Protein AF-A0A9P6WBU1-F1 (afdb_monomer_lite)

Sequence (297 aa):
MSFGLVSGTETQDVSPEEQVVMDLIKQLSSQYGNDVEISTVKPDELLKLATALYKHGISSNDLLAGGDEDDQEDDDEEEEEEQESEQDETEVNEEDENSKQDLKGFEQFVIGSPFENSLMLLSLIKSLEDDDSLNKLLLSDVYDLAGNNHLELENFEEAIPSYEKALNLLEEHYKDDSTNEDITEGYMKLCEALKWAQDTENYEKYLKKIIRLIELRVDRRKSKDLEKDKARLLELKEDLDDINESQMDIRERHPEFDSVLKRALGQLLSPDEISANSDAVINDLSSIVKKKKPKHK

InterPro domains:
  IPR011990 Tetratricopeptide-like helical domain superfamily [G3DSA:1.25.40.10] (49-249)
  IPR011990 Tetratricopeptide-like helical domain superfamily [SSF48452] (140-213)
  IPR019544 Tetratricopeptide, SHNi-TPR domain [PF10516] (140-175)
  IPR019734 Tetratricopeptide repeat [PS50005] (140-173)
  IPR051730 Nuclear autoantigenic sperm protein-like [PTHR15081] (69-295)

Foldseek 3Di:
DDDDDDPPPPPPPQDPLLVVLVVLLVVVCVVQNQFHQLLVDDLVSLLVNLVSLLVVLVVVVVVVVDPDDDDDDDDDDDDDDDDDPPDPPPPPPPDDPDDPPRDTGDVCCSDDRSLVSSLVSLSSSVVCVVVVRDDLQSPLSSLQSNLSSCVVVLVLVSNLVSLVSSLVSVCVVVVVQCLDPSNLVSLVSNLVSCVSVVVLVVNLVSLVVSLVSLVVCLVVVVDPDNVVSVVVNVVSVVVNVVSVLVPDDVCVVPVCPVVVVCVVVVVVPDPVVVPPDPPDPPPDPPVVPPDDDDDDD

Radius of gyration: 29.57 Å; chains: 1; bounding box: 74×86×94 Å

Structure (mmCIF, N/CA/C/O backbone):
data_AF-A0A9P6WBU1-F1
#
_entry.id   AF-A0A9P6WBU1-F1
#
loop_
_atom_site.group_PDB
_atom_site.id
_atom_site.type_symbol
_atom_site.label_atom_id
_atom_site.label_alt_id
_atom_site.label_comp_id
_atom_site.label_asym_id
_atom_site.label_entity_id
_atom_site.label_seq_id
_atom_site.pdbx_PDB_ins_code
_atom_site.Cartn_x
_atom_site.Cartn_y
_atom_site.Cartn_z
_atom_site.occupancy
_atom_site.B_iso_or_equiv
_atom_site.auth_seq_id
_atom_site.auth_comp_id
_atom_site.auth_asym_id
_atom_site.auth_atom_id
_atom_site.pdbx_PDB_model_num
ATOM 1 N N . MET A 1 1 ? 48.201 -40.762 -12.798 1.00 41.47 1 MET A N 1
ATOM 2 C CA . MET A 1 1 ? 47.642 -39.598 -12.085 1.00 41.47 1 MET A CA 1
ATOM 3 C C . MET A 1 1 ? 47.072 -38.673 -13.139 1.00 41.47 1 MET A C 1
ATOM 5 O O . MET A 1 1 ? 47.835 -38.013 -13.828 1.00 41.47 1 MET A O 1
ATOM 9 N N . SER A 1 2 ? 45.758 -38.716 -13.321 1.00 34.72 2 SER A N 1
ATOM 10 C CA . SER A 1 2 ? 45.027 -37.843 -14.235 1.00 34.72 2 SER A CA 1
ATOM 11 C C . SER A 1 2 ? 43.874 -37.270 -13.427 1.00 34.72 2 SER A C 1
ATOM 13 O O . SER A 1 2 ? 42.878 -37.950 -13.213 1.00 34.72 2 SER A O 1
ATOM 15 N N . PHE A 1 3 ? 44.072 -36.064 -12.901 1.00 42.84 3 PHE A N 1
ATOM 16 C CA . PHE A 1 3 ? 42.996 -35.241 -12.365 1.00 42.84 3 PHE A CA 1
ATOM 17 C C . PHE A 1 3 ? 42.406 -34.473 -13.543 1.00 42.84 3 PHE A C 1
ATOM 19 O O . PHE A 1 3 ? 43.107 -33.696 -14.188 1.00 42.84 3 PHE A O 1
ATOM 26 N N . GLY A 1 4 ? 41.148 -34.757 -13.860 1.00 37.34 4 GLY A N 1
ATOM 27 C CA . GLY A 1 4 ? 40.399 -34.094 -14.916 1.00 37.34 4 GLY A CA 1
ATOM 28 C C . GLY A 1 4 ? 39.102 -33.541 -14.350 1.00 37.34 4 GLY A C 1
ATOM 29 O O . GLY A 1 4 ? 38.134 -34.279 -14.241 1.00 37.34 4 GLY A O 1
ATOM 30 N N . LEU A 1 5 ? 39.163 -32.261 -13.975 1.00 39.00 5 LEU A N 1
ATOM 31 C CA . LEU A 1 5 ? 38.122 -31.232 -14.075 1.00 39.00 5 LEU A CA 1
ATOM 32 C C . LEU A 1 5 ? 36.682 -31.650 -13.734 1.00 39.00 5 LEU A C 1
ATOM 34 O O . LEU A 1 5 ? 35.926 -32.099 -14.591 1.00 39.00 5 LEU A O 1
ATOM 38 N N . VAL A 1 6 ? 36.280 -31.354 -12.498 1.00 41.09 6 VAL A N 1
ATOM 39 C CA . VAL A 1 6 ? 34.883 -31.068 -12.161 1.00 41.09 6 VAL A CA 1
ATOM 40 C C . VAL A 1 6 ? 34.689 -29.565 -12.376 1.00 41.09 6 VAL A C 1
ATOM 42 O O . VAL A 1 6 ? 35.148 -28.769 -11.565 1.00 41.09 6 VAL A O 1
ATOM 45 N N . SER A 1 7 ? 34.073 -29.163 -13.491 1.00 42.22 7 SER A N 1
ATOM 46 C CA . SER A 1 7 ? 33.461 -27.834 -13.607 1.00 42.22 7 SER A CA 1
ATOM 47 C C . SER A 1 7 ? 31.984 -27.977 -13.252 1.00 42.22 7 SER A C 1
ATOM 49 O O . SER A 1 7 ? 31.133 -28.133 -14.127 1.00 42.22 7 SER A O 1
ATOM 51 N N . GLY A 1 8 ? 31.696 -28.011 -11.954 1.00 38.97 8 GLY A N 1
ATOM 52 C CA . GLY A 1 8 ? 30.356 -27.729 -11.466 1.00 38.97 8 GLY A CA 1
ATOM 53 C C . GLY A 1 8 ? 30.187 -26.219 -11.501 1.00 38.97 8 GLY A C 1
ATOM 54 O O . GLY A 1 8 ? 30.733 -25.526 -10.653 1.00 38.97 8 GLY A O 1
ATOM 55 N N . THR A 1 9 ? 29.512 -25.695 -12.518 1.00 43.19 9 THR A N 1
ATOM 56 C CA . THR A 1 9 ? 28.840 -24.409 -12.359 1.00 43.19 9 THR A CA 1
ATOM 57 C C . THR A 1 9 ? 27.648 -24.700 -11.464 1.00 43.19 9 THR A C 1
ATOM 59 O O . THR A 1 9 ? 26.657 -25.255 -11.938 1.00 43.19 9 THR A O 1
ATOM 62 N N . GLU A 1 10 ? 27.795 -24.434 -10.169 1.00 43.72 10 GLU A N 1
ATOM 63 C CA . GLU A 1 10 ? 26.654 -24.290 -9.272 1.00 43.72 10 GLU A CA 1
ATOM 64 C C . GLU A 1 10 ? 25.753 -23.227 -9.896 1.00 43.72 10 GLU A C 1
ATOM 66 O O . GLU A 1 10 ? 26.100 -22.050 -9.970 1.00 43.72 10 GLU A O 1
ATOM 71 N N . THR A 1 11 ? 24.636 -23.666 -10.467 1.00 51.50 11 THR A N 1
ATOM 72 C CA . THR A 1 11 ? 23.515 -22.779 -10.728 1.00 51.50 11 THR A CA 1
ATOM 73 C C . THR A 1 11 ? 23.044 -22.353 -9.349 1.00 51.50 11 THR A C 1
ATOM 75 O O . THR A 1 11 ? 22.460 -23.169 -8.641 1.00 51.50 11 THR A O 1
ATOM 78 N N . GLN A 1 12 ? 23.386 -21.134 -8.926 1.00 58.28 12 GLN A N 1
ATOM 79 C CA . GLN A 1 12 ? 22.673 -20.510 -7.817 1.00 58.28 12 GLN A CA 1
ATOM 80 C C . GLN A 1 12 ? 21.190 -20.590 -8.176 1.00 58.28 12 GLN A C 1
ATOM 82 O O . GLN A 1 12 ? 20.806 -20.176 -9.274 1.00 58.28 12 GLN A O 1
ATOM 87 N N . ASP A 1 13 ? 20.401 -21.229 -7.316 1.00 75.25 13 ASP A N 1
ATOM 88 C CA . ASP A 1 13 ? 18.956 -21.292 -7.482 1.00 75.25 13 ASP A CA 1
ATOM 89 C C . ASP A 1 13 ? 18.424 -19.867 -7.314 1.00 75.25 13 ASP A C 1
ATOM 91 O O . ASP A 1 13 ? 18.307 -19.347 -6.208 1.00 75.25 13 ASP A O 1
ATOM 95 N N . VAL A 1 14 ? 18.195 -19.210 -8.449 1.00 79.50 14 VAL A N 1
ATOM 96 C CA . VAL A 1 14 ? 17.565 -17.893 -8.550 1.00 79.50 14 VAL A CA 1
ATOM 97 C C . VAL A 1 14 ? 16.114 -18.041 -8.099 1.00 79.50 14 VAL A C 1
ATOM 99 O O . VAL A 1 14 ? 15.431 -18.977 -8.534 1.00 79.50 14 VAL A O 1
ATOM 102 N N . SER A 1 15 ? 15.627 -17.141 -7.240 1.00 87.88 15 SER A N 1
ATOM 103 C CA . SER A 1 15 ? 14.237 -17.220 -6.780 1.00 87.88 15 SER A CA 1
ATOM 104 C C . SER A 1 15 ? 13.258 -17.024 -7.951 1.00 87.88 15 SER A C 1
ATOM 106 O O . SER A 1 15 ? 13.592 -16.356 -8.939 1.00 87.88 15 SER A O 1
ATOM 108 N N . PRO A 1 16 ? 12.038 -17.591 -7.893 1.00 91.69 16 PRO A N 1
ATOM 109 C CA . PRO A 1 16 ? 11.036 -17.387 -8.939 1.00 91.69 16 PRO A CA 1
ATOM 110 C C . PRO A 1 16 ? 10.777 -15.903 -9.236 1.00 91.69 16 PRO A C 1
ATOM 112 O O . PRO A 1 16 ? 10.622 -15.521 -10.396 1.00 91.69 16 PRO A O 1
ATOM 115 N N . GLU A 1 17 ? 10.765 -15.061 -8.206 1.00 92.88 17 GLU A N 1
ATOM 116 C CA . GLU A 1 17 ? 10.546 -13.621 -8.300 1.00 92.88 17 GLU A CA 1
ATOM 117 C C . GLU A 1 17 ? 11.731 -12.900 -8.952 1.00 92.88 17 GLU A C 1
ATOM 119 O O . GLU A 1 17 ? 11.523 -12.045 -9.817 1.00 92.88 17 GLU A O 1
ATOM 124 N N . GLU A 1 18 ? 12.967 -13.277 -8.613 1.00 92.88 18 GLU A N 1
ATOM 125 C CA . GLU A 1 18 ? 14.169 -12.746 -9.266 1.00 92.88 18 GLU A CA 1
ATOM 126 C C . GLU A 1 18 ? 14.190 -13.124 -10.756 1.00 92.88 18 GLU A C 1
ATOM 128 O O . GLU A 1 18 ? 14.450 -12.283 -11.621 1.00 92.88 18 GLU A O 1
ATOM 133 N N . GLN A 1 19 ? 13.806 -14.360 -11.094 1.00 94.19 19 GLN A N 1
ATOM 134 C CA . GLN A 1 19 ? 13.698 -14.796 -12.487 1.00 94.19 19 GLN A CA 1
ATOM 135 C C . GLN A 1 19 ? 12.660 -13.972 -13.268 1.00 94.19 19 GLN A C 1
ATOM 137 O O . GLN A 1 19 ? 12.898 -13.634 -14.430 1.00 94.19 19 GLN A O 1
ATOM 142 N N . VAL A 1 20 ? 11.537 -13.599 -12.642 1.00 96.12 20 VAL A N 1
ATOM 143 C CA . VAL A 1 20 ? 10.524 -12.722 -13.258 1.00 96.12 20 VAL A CA 1
ATOM 144 C C . VAL A 1 20 ? 11.093 -11.334 -13.555 1.00 96.12 20 VAL A C 1
ATOM 146 O O . VAL A 1 20 ? 10.849 -10.803 -14.642 1.00 96.12 20 VAL A O 1
ATOM 149 N N . VAL A 1 21 ? 11.868 -10.751 -12.633 1.00 96.31 21 VAL A N 1
ATOM 150 C CA . VAL A 1 21 ? 12.551 -9.465 -12.859 1.00 96.31 21 VAL A CA 1
ATOM 151 C C . VAL A 1 21 ? 13.515 -9.582 -14.042 1.00 96.31 21 VAL A C 1
ATOM 153 O O . VAL A 1 21 ? 13.453 -8.772 -14.970 1.00 96.31 21 VAL A O 1
ATOM 156 N N . MET A 1 22 ? 14.347 -10.624 -14.064 1.00 95.44 22 MET A N 1
ATOM 157 C CA . MET A 1 22 ? 15.335 -10.851 -15.123 1.00 95.44 22 MET A CA 1
ATOM 158 C C . MET A 1 22 ? 14.692 -11.067 -16.498 1.00 95.44 22 MET A C 1
ATOM 160 O O . MET A 1 22 ? 15.155 -10.515 -17.503 1.00 95.44 22 MET A O 1
ATOM 164 N N . ASP A 1 23 ? 13.598 -11.825 -16.560 1.00 96.62 23 ASP A N 1
ATOM 165 C CA . ASP A 1 23 ? 12.845 -12.049 -17.795 1.00 96.62 23 ASP A CA 1
ATOM 166 C C . ASP A 1 23 ? 12.206 -10.755 -18.309 1.00 96.62 23 ASP A C 1
ATOM 168 O O . ASP A 1 23 ? 12.254 -10.476 -19.514 1.00 96.62 23 ASP A O 1
ATOM 172 N N . LEU A 1 24 ? 11.654 -9.935 -17.410 1.00 96.62 24 LEU A N 1
ATOM 173 C CA . LEU A 1 24 ? 11.052 -8.657 -17.770 1.00 96.62 24 LEU A CA 1
ATOM 174 C C . LEU A 1 24 ? 12.103 -7.656 -18.261 1.00 96.62 24 LEU A C 1
ATOM 176 O O . LEU A 1 24 ? 11.899 -7.026 -19.298 1.00 96.62 24 LEU A O 1
ATOM 180 N N . ILE A 1 25 ? 13.251 -7.565 -17.588 1.00 96.06 25 ILE A N 1
ATOM 181 C CA . ILE A 1 25 ? 14.397 -6.756 -18.027 1.00 96.06 25 ILE A CA 1
ATOM 182 C C . ILE A 1 25 ? 14.841 -7.186 -19.422 1.00 96.06 25 ILE A C 1
ATOM 184 O O . ILE A 1 25 ? 14.934 -6.362 -20.328 1.00 96.06 25 ILE A O 1
ATOM 188 N N . LYS A 1 26 ? 15.018 -8.490 -19.653 1.00 96.12 26 LYS A N 1
ATOM 189 C CA . LYS A 1 26 ? 15.400 -9.020 -20.967 1.00 96.12 26 LYS A CA 1
ATOM 190 C C . LYS A 1 26 ? 14.369 -8.700 -22.050 1.00 96.12 26 LYS A C 1
ATOM 192 O O . LYS A 1 26 ? 14.746 -8.394 -23.188 1.00 96.12 26 LYS A O 1
ATOM 197 N N . GLN A 1 27 ? 13.079 -8.778 -21.725 1.00 96.81 27 GLN A N 1
ATOM 198 C CA . GLN A 1 27 ? 12.001 -8.405 -22.637 1.00 96.81 27 GLN A CA 1
ATOM 199 C C . GLN A 1 27 ? 12.069 -6.913 -22.986 1.00 96.81 27 GLN A C 1
ATOM 201 O O . GLN A 1 27 ? 12.021 -6.566 -24.168 1.00 96.81 27 GLN A O 1
ATOM 206 N N . LEU A 1 28 ? 12.214 -6.043 -21.985 1.00 96.12 28 LEU A N 1
ATOM 207 C CA . LEU A 1 28 ? 12.273 -4.595 -22.171 1.00 96.12 28 LEU A CA 1
ATOM 208 C C . LEU A 1 28 ? 13.537 -4.172 -22.935 1.00 96.12 28 LEU A C 1
ATOM 210 O O . LEU A 1 28 ? 13.420 -3.441 -23.920 1.00 96.12 28 LEU A O 1
ATOM 214 N N . SER A 1 29 ? 14.710 -4.716 -22.597 1.00 94.81 29 SER A N 1
ATOM 215 C CA . SER A 1 29 ? 15.957 -4.500 -23.346 1.00 94.81 29 SER A CA 1
ATOM 216 C C . SER A 1 29 ? 15.837 -4.971 -24.803 1.00 94.81 29 SER A C 1
ATOM 218 O O . SER A 1 29 ? 16.331 -4.311 -25.714 1.00 94.81 29 SER A O 1
ATOM 220 N N . SER A 1 30 ? 15.111 -6.065 -25.073 1.00 95.88 30 SER A N 1
ATOM 221 C CA . SER A 1 30 ? 14.857 -6.527 -26.451 1.00 95.88 30 SER A CA 1
ATOM 222 C C . SER A 1 30 ? 13.905 -5.610 -27.228 1.00 95.88 30 SER A C 1
ATOM 224 O O . SER A 1 30 ? 14.040 -5.470 -28.444 1.00 95.88 30 SER A O 1
ATOM 226 N N . GLN A 1 31 ? 12.925 -5.014 -26.547 1.00 96.38 31 GLN A N 1
ATOM 227 C CA . GLN A 1 31 ? 11.910 -4.151 -27.153 1.00 96.38 31 GLN A CA 1
ATOM 228 C C . GLN A 1 31 ? 12.434 -2.736 -27.429 1.00 96.38 31 GLN A C 1
ATOM 230 O O . GLN A 1 31 ? 12.125 -2.169 -28.477 1.00 96.38 31 GLN A O 1
ATOM 235 N N . TYR A 1 32 ? 13.220 -2.180 -26.508 1.00 94.94 32 TYR A N 1
ATOM 236 C CA . TYR A 1 32 ? 13.666 -0.785 -26.538 1.00 94.94 32 TYR A CA 1
ATOM 237 C C . TYR A 1 32 ? 15.155 -0.602 -26.863 1.00 94.94 32 TYR A C 1
ATOM 239 O O . TYR A 1 32 ? 15.561 0.480 -27.284 1.00 94.94 32 TYR A O 1
ATOM 247 N N . GLY A 1 33 ? 15.954 -1.662 -26.736 1.00 94.25 33 GLY A N 1
ATOM 248 C CA . GLY A 1 33 ? 17.411 -1.634 -26.850 1.00 94.25 33 GLY A CA 1
ATOM 249 C C . GLY A 1 33 ? 18.097 -1.531 -25.485 1.00 94.25 33 GLY A C 1
ATOM 250 O O . GLY A 1 33 ? 17.559 -0.947 -24.550 1.00 94.25 33 GLY A O 1
ATOM 251 N N . ASN A 1 34 ? 19.309 -2.084 -25.384 1.00 90.44 34 ASN A N 1
ATOM 252 C CA . ASN A 1 34 ? 20.063 -2.148 -24.123 1.00 90.44 34 ASN A CA 1
ATOM 253 C C . ASN A 1 34 ? 20.493 -0.766 -23.597 1.00 90.44 34 ASN A C 1
ATOM 255 O O . ASN A 1 34 ? 20.636 -0.589 -22.399 1.00 90.44 34 ASN A O 1
ATOM 259 N N . ASP A 1 35 ? 20.677 0.216 -24.483 1.00 91.25 35 ASP A N 1
ATOM 260 C CA . ASP A 1 35 ? 21.109 1.574 -24.121 1.00 91.25 35 ASP A CA 1
ATOM 261 C C . ASP A 1 35 ? 19.942 2.579 -24.137 1.00 91.25 35 ASP A C 1
ATOM 263 O O . ASP A 1 35 ? 20.158 3.780 -24.325 1.00 91.25 35 ASP A O 1
ATOM 267 N N . VAL A 1 36 ? 18.694 2.102 -24.016 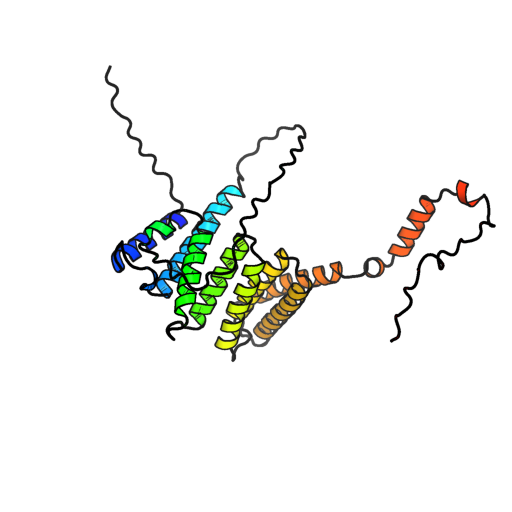1.00 93.50 36 VAL A N 1
ATOM 268 C CA . VAL A 1 36 ? 17.519 2.982 -24.019 1.00 93.50 36 VAL A CA 1
ATOM 269 C C . VAL A 1 36 ? 17.558 3.937 -22.827 1.00 93.50 36 VAL A C 1
ATOM 271 O O . VAL A 1 36 ? 17.867 3.542 -21.703 1.00 93.50 36 VAL A O 1
ATOM 274 N N . GLU A 1 37 ? 17.208 5.196 -23.075 1.00 92.88 37 GLU A N 1
ATOM 275 C CA . GLU A 1 37 ? 16.885 6.160 -22.025 1.00 92.88 37 GLU A CA 1
ATOM 276 C C . GLU A 1 37 ? 15.546 5.767 -21.390 1.00 92.88 37 GLU A C 1
ATOM 278 O O . GLU A 1 37 ? 14.503 5.802 -22.049 1.00 92.88 37 GLU A O 1
ATOM 283 N N . ILE A 1 38 ? 15.565 5.377 -20.114 1.00 91.62 38 ILE A N 1
ATOM 284 C CA . ILE A 1 38 ? 14.407 4.766 -19.438 1.00 91.62 38 ILE A CA 1
ATOM 285 C C . ILE A 1 38 ? 13.197 5.714 -19.406 1.00 91.62 38 ILE A C 1
ATOM 287 O O . ILE A 1 38 ? 12.058 5.264 -19.486 1.00 91.62 38 ILE A O 1
ATOM 291 N N . SER A 1 39 ? 13.428 7.029 -19.416 1.00 89.56 39 SER A N 1
ATOM 292 C CA . SER A 1 39 ? 12.386 8.064 -19.514 1.00 89.56 39 SER A CA 1
ATOM 293 C C . SER A 1 39 ? 11.549 8.009 -20.801 1.00 89.56 39 SER A C 1
ATOM 295 O O . SER A 1 39 ? 10.472 8.594 -20.856 1.00 89.56 39 SER A O 1
ATOM 297 N N . THR A 1 40 ? 12.018 7.311 -21.841 1.00 90.56 40 THR A N 1
ATOM 298 C CA . THR A 1 40 ? 11.303 7.151 -23.121 1.00 90.56 40 THR A CA 1
ATOM 299 C C . THR A 1 40 ? 10.398 5.915 -23.166 1.00 90.56 40 THR A C 1
ATOM 301 O O . THR A 1 40 ? 9.646 5.722 -24.126 1.00 90.56 40 THR A O 1
ATOM 304 N N . VAL A 1 41 ? 10.472 5.064 -22.142 1.00 92.19 41 VAL A N 1
ATOM 305 C CA . VAL A 1 41 ? 9.707 3.820 -22.027 1.00 92.19 41 VAL A CA 1
ATOM 306 C C . VAL A 1 41 ? 8.291 4.134 -21.546 1.00 92.19 41 VAL A C 1
ATOM 308 O O . VAL A 1 41 ? 8.054 5.094 -20.817 1.00 92.19 41 VAL A O 1
ATOM 311 N N . LYS A 1 42 ? 7.316 3.317 -21.956 1.00 92.75 42 LYS A N 1
ATOM 312 C CA . LYS A 1 42 ? 5.920 3.522 -21.558 1.00 92.75 42 LYS A CA 1
ATOM 313 C C . LYS A 1 42 ? 5.751 3.384 -20.036 1.00 92.75 42 LYS A C 1
ATOM 315 O O . LYS A 1 42 ? 6.179 2.362 -19.493 1.00 92.75 42 LYS A O 1
ATOM 320 N N . PRO A 1 43 ? 5.026 4.306 -19.372 1.00 93.69 43 PRO A N 1
ATOM 321 C CA . PRO A 1 43 ? 4.763 4.242 -17.932 1.00 93.69 43 PRO A CA 1
ATOM 322 C C . PRO A 1 43 ? 4.216 2.892 -17.440 1.00 93.69 43 PRO A C 1
ATOM 324 O O . PRO A 1 43 ? 4.695 2.368 -16.440 1.00 93.69 43 PRO A O 1
ATOM 327 N N . ASP A 1 44 ? 3.287 2.274 -18.180 1.00 94.06 44 ASP A N 1
ATOM 328 C CA . ASP A 1 44 ? 2.711 0.963 -17.830 1.00 94.06 44 ASP A CA 1
ATOM 329 C C . ASP A 1 44 ? 3.757 -0.162 -17.746 1.00 94.06 44 ASP A C 1
ATOM 331 O O . ASP A 1 44 ? 3.601 -1.124 -16.996 1.00 94.06 44 ASP A O 1
ATOM 335 N N . GLU A 1 45 ? 4.799 -0.099 -18.573 1.00 95.50 45 GLU A N 1
ATOM 336 C CA . GLU A 1 45 ? 5.861 -1.107 -18.598 1.00 95.50 45 GLU A CA 1
ATOM 337 C C . GLU A 1 45 ? 6.873 -0.872 -17.478 1.00 95.50 45 GLU A C 1
ATOM 339 O O . GLU A 1 45 ? 7.320 -1.835 -16.856 1.00 95.50 45 GLU A O 1
ATOM 344 N N . LEU A 1 46 ? 7.157 0.395 -17.163 1.00 95.81 46 LEU A N 1
ATOM 345 C CA . LEU A 1 46 ? 7.962 0.762 -16.000 1.00 95.81 46 LEU A CA 1
ATOM 346 C C . LEU A 1 46 ? 7.267 0.361 -14.695 1.00 95.81 46 LEU A C 1
ATOM 348 O O . LEU A 1 46 ? 7.911 -0.215 -13.822 1.00 95.81 46 LEU A O 1
ATOM 352 N N . LEU A 1 47 ? 5.950 0.568 -14.584 1.00 96.69 47 LEU A N 1
ATOM 353 C CA . LEU A 1 47 ? 5.187 0.165 -13.400 1.00 96.69 47 LEU A CA 1
ATOM 354 C C . LEU A 1 47 ? 5.212 -1.356 -13.206 1.00 96.69 47 LEU A C 1
ATOM 356 O O . LEU A 1 47 ? 5.334 -1.836 -12.080 1.00 96.69 47 LEU A O 1
ATOM 360 N N . LYS A 1 48 ? 5.142 -2.135 -14.293 1.00 97.56 48 LYS A N 1
ATOM 361 C CA . LYS A 1 48 ? 5.287 -3.599 -14.220 1.00 97.56 48 LYS A CA 1
ATOM 362 C C . LYS A 1 48 ? 6.654 -4.005 -13.685 1.00 97.56 48 LYS A C 1
ATOM 364 O O . LYS A 1 48 ? 6.719 -4.926 -12.875 1.00 97.56 48 LYS A O 1
ATOM 369 N N . LEU A 1 49 ? 7.717 -3.328 -14.121 1.00 97.69 49 LEU A N 1
ATOM 370 C CA . LEU A 1 49 ? 9.066 -3.592 -13.629 1.00 97.69 49 LEU A CA 1
ATOM 371 C C . LEU A 1 49 ? 9.209 -3.216 -12.153 1.00 97.69 49 LEU A C 1
ATOM 373 O O . LEU A 1 49 ? 9.664 -4.049 -11.377 1.00 97.69 49 LEU A O 1
ATOM 377 N N . ALA A 1 50 ? 8.727 -2.040 -11.746 1.00 98.06 50 ALA A N 1
ATOM 378 C CA . ALA A 1 50 ? 8.688 -1.634 -10.341 1.00 98.06 50 ALA A CA 1
ATOM 379 C C . ALA A 1 50 ? 7.912 -2.645 -9.477 1.00 98.06 50 ALA A C 1
ATOM 381 O O . ALA A 1 50 ? 8.374 -3.064 -8.422 1.00 98.06 50 ALA A O 1
ATOM 382 N N . THR A 1 51 ? 6.768 -3.130 -9.969 1.00 98.25 51 THR A N 1
ATOM 383 C CA . THR A 1 51 ? 5.964 -4.147 -9.273 1.00 98.25 51 THR A CA 1
ATOM 384 C C . THR A 1 51 ? 6.719 -5.468 -9.120 1.00 98.25 51 THR A C 1
ATOM 386 O O . THR A 1 51 ? 6.623 -6.114 -8.078 1.00 98.25 51 THR A O 1
ATOM 389 N N . ALA A 1 52 ? 7.447 -5.900 -10.153 1.00 97.88 52 ALA A N 1
ATOM 390 C CA . ALA A 1 52 ? 8.255 -7.115 -10.094 1.00 97.88 52 ALA A CA 1
ATOM 391 C C . ALA A 1 52 ? 9.415 -6.970 -9.098 1.00 97.88 52 ALA A C 1
ATOM 393 O O . ALA A 1 52 ? 9.651 -7.883 -8.313 1.00 97.88 52 ALA A O 1
ATOM 394 N N . LEU A 1 53 ? 10.075 -5.808 -9.083 1.00 97.75 53 LEU A N 1
ATOM 395 C CA . LEU A 1 53 ? 11.139 -5.482 -8.133 1.00 97.75 53 LEU A CA 1
ATOM 396 C C . LEU A 1 53 ? 10.631 -5.459 -6.690 1.00 97.75 53 LEU A C 1
ATOM 398 O O . LEU A 1 53 ? 11.239 -6.094 -5.838 1.00 97.75 53 LEU A O 1
ATOM 402 N N . TYR A 1 54 ? 9.486 -4.824 -6.424 1.00 97.44 54 TYR A N 1
ATOM 403 C CA . TYR A 1 54 ? 8.851 -4.852 -5.102 1.00 97.44 54 TYR A CA 1
ATOM 404 C C . TYR A 1 54 ? 8.596 -6.291 -4.632 1.00 97.44 54 TYR A C 1
ATOM 406 O O . TYR A 1 54 ? 9.013 -6.669 -3.543 1.00 97.44 54 TYR A O 1
ATOM 414 N N . LYS A 1 55 ? 7.983 -7.133 -5.477 1.00 96.31 55 LYS A N 1
ATOM 415 C CA . LYS A 1 55 ? 7.717 -8.544 -5.141 1.00 96.31 55 LYS A CA 1
ATOM 416 C C . LYS A 1 55 ? 8.991 -9.346 -4.895 1.00 96.31 55 LYS A C 1
ATOM 418 O O . LYS A 1 55 ? 9.022 -10.168 -3.985 1.00 96.31 55 LYS A O 1
ATOM 423 N N . HIS A 1 56 ? 10.030 -9.099 -5.689 1.00 95.06 56 HIS A N 1
ATOM 424 C CA . HIS A 1 56 ? 11.343 -9.683 -5.457 1.00 95.06 56 HIS A CA 1
ATOM 425 C C . HIS A 1 56 ? 11.919 -9.235 -4.105 1.00 95.06 56 HIS A C 1
ATOM 427 O O . HIS A 1 56 ? 12.391 -10.083 -3.350 1.00 95.06 56 HIS A O 1
ATOM 433 N N . GLY A 1 57 ? 11.792 -7.952 -3.756 1.00 94.56 57 GLY A N 1
ATOM 434 C CA . GLY A 1 57 ? 12.147 -7.415 -2.441 1.00 94.56 57 GLY A CA 1
ATOM 435 C C . GLY A 1 57 ? 11.464 -8.170 -1.303 1.00 94.56 57 GLY A C 1
ATOM 436 O O . GLY A 1 57 ? 12.158 -8.691 -0.436 1.00 94.56 57 GLY A O 1
ATOM 437 N N . ILE A 1 58 ? 10.137 -8.339 -1.370 1.00 94.00 58 ILE A N 1
ATOM 438 C CA . ILE A 1 58 ? 9.369 -9.124 -0.385 1.00 94.00 58 ILE A CA 1
ATOM 439 C C . ILE A 1 58 ? 9.928 -10.544 -0.255 1.00 94.00 58 ILE A C 1
ATOM 441 O O . ILE A 1 58 ? 10.298 -10.960 0.836 1.00 94.00 58 ILE A O 1
ATOM 445 N N . SER A 1 59 ? 10.059 -11.270 -1.373 1.00 91.75 59 SER A N 1
ATOM 446 C CA . SER A 1 59 ? 10.541 -12.661 -1.357 1.00 91.75 59 SER A CA 1
ATOM 447 C C . SER A 1 59 ? 11.962 -12.809 -0.804 1.00 91.75 59 SER A C 1
ATOM 449 O O . SER A 1 59 ? 12.296 -13.839 -0.228 1.00 91.75 59 SER A O 1
ATOM 451 N N . SER A 1 60 ? 12.800 -11.785 -0.983 1.00 88.56 60 SER A N 1
ATOM 452 C CA . SER A 1 60 ? 14.202 -11.803 -0.556 1.00 88.56 60 SER A CA 1
ATOM 453 C C . SER A 1 60 ? 14.354 -11.420 0.914 1.00 88.56 60 SER A C 1
ATOM 455 O O . SER A 1 60 ? 15.269 -11.905 1.572 1.00 88.56 60 SER A O 1
ATOM 457 N N . ASN A 1 61 ? 13.467 -10.561 1.424 1.00 82.12 61 ASN A N 1
ATOM 458 C CA . ASN A 1 61 ? 13.463 -10.137 2.821 1.00 82.12 61 ASN A CA 1
ATOM 459 C C . ASN A 1 61 ? 12.877 -11.227 3.738 1.00 82.12 61 ASN A C 1
ATOM 461 O O . ASN A 1 61 ? 13.401 -11.482 4.818 1.00 82.12 61 ASN A O 1
ATOM 465 N N . ASP A 1 62 ? 11.853 -11.946 3.265 1.00 62.75 62 ASP A N 1
ATOM 466 C CA . ASP A 1 62 ? 11.209 -13.046 4.002 1.00 62.75 62 ASP A CA 1
ATOM 467 C C . ASP A 1 62 ? 12.172 -14.233 4.248 1.00 62.75 62 ASP A C 1
ATOM 469 O O . ASP A 1 62 ? 12.112 -14.921 5.266 1.00 62.75 62 ASP A O 1
ATOM 473 N N . LEU A 1 63 ? 13.165 -14.408 3.365 1.00 53.72 63 LEU A N 1
ATOM 474 C CA . LEU A 1 63 ? 14.241 -15.403 3.489 1.00 53.72 63 LEU A CA 1
ATOM 475 C C . LEU A 1 63 ? 15.182 -15.173 4.689 1.00 53.72 63 LEU A C 1
ATOM 477 O O . LEU A 1 63 ? 15.938 -16.079 5.039 1.00 53.72 63 LEU A O 1
ATOM 481 N N . LEU A 1 64 ? 15.144 -13.998 5.327 1.00 47.53 64 LEU A N 1
ATOM 482 C CA . LEU A 1 64 ? 15.923 -13.693 6.533 1.00 47.53 64 LEU A CA 1
ATOM 483 C C . LEU A 1 64 ? 15.082 -13.703 7.822 1.00 47.53 64 LEU A C 1
ATOM 485 O O . LEU A 1 64 ? 15.662 -13.712 8.906 1.00 47.53 64 LEU A O 1
ATOM 489 N N . ALA A 1 65 ? 13.747 -13.741 7.728 1.00 45.66 65 ALA A N 1
ATOM 490 C CA . ALA A 1 65 ? 12.841 -13.616 8.875 1.00 45.66 65 ALA A CA 1
ATOM 491 C C . ALA A 1 65 ? 12.243 -14.947 9.379 1.00 45.66 65 ALA A C 1
ATOM 493 O O . ALA A 1 65 ? 11.580 -14.959 10.415 1.00 45.66 65 ALA A O 1
ATOM 494 N N . GLY A 1 66 ? 12.480 -16.073 8.698 1.00 39.56 66 GLY A N 1
ATOM 495 C CA . GLY A 1 66 ? 11.793 -17.333 9.007 1.00 39.56 66 GLY A CA 1
ATOM 496 C C . GLY A 1 66 ? 12.614 -18.582 8.717 1.00 39.56 66 GLY A C 1
ATOM 497 O O . GLY A 1 66 ? 12.260 -19.371 7.846 1.00 39.56 66 GLY A O 1
ATOM 498 N N . GLY A 1 67 ? 13.698 -18.784 9.465 1.00 34.59 67 GLY A N 1
ATOM 499 C CA . GLY A 1 67 ? 14.347 -20.090 9.582 1.00 34.59 67 GLY A CA 1
ATOM 500 C C . GLY A 1 67 ? 13.559 -21.021 10.505 1.00 34.59 67 GLY A C 1
ATOM 501 O O . GLY A 1 67 ? 14.042 -21.349 11.582 1.00 34.59 67 GLY A O 1
ATOM 502 N N . ASP A 1 68 ? 12.359 -21.425 10.092 1.00 43.88 68 ASP A N 1
ATOM 503 C CA . ASP A 1 68 ? 11.687 -22.612 10.625 1.00 43.88 68 ASP A CA 1
ATOM 504 C C . ASP A 1 68 ? 12.176 -23.818 9.812 1.00 43.88 68 ASP A C 1
ATOM 506 O O . ASP A 1 68 ? 11.696 -24.054 8.707 1.00 43.88 68 ASP A O 1
ATOM 510 N N . GLU A 1 69 ? 13.152 -24.560 10.342 1.00 44.38 69 GLU A N 1
ATOM 511 C CA . GLU A 1 69 ? 13.186 -26.027 10.262 1.00 44.38 69 GLU A CA 1
ATOM 512 C C . GLU A 1 69 ? 14.241 -26.601 11.236 1.00 44.38 69 GLU A C 1
ATOM 514 O O . GLU A 1 69 ? 15.440 -26.348 11.126 1.00 44.38 69 GLU A O 1
ATOM 519 N N . ASP A 1 70 ? 13.719 -27.426 12.149 1.00 39.22 70 ASP A N 1
ATOM 520 C CA . ASP A 1 70 ? 14.350 -28.464 12.973 1.00 39.22 70 ASP A CA 1
ATOM 521 C C . ASP A 1 70 ? 14.922 -28.126 14.367 1.00 39.22 70 ASP A C 1
ATOM 523 O O . ASP A 1 70 ? 16.088 -27.782 14.559 1.00 39.22 70 ASP A O 1
ATOM 527 N N . ASP A 1 71 ? 14.058 -28.405 15.357 1.00 45.81 71 ASP A N 1
ATOM 528 C CA . ASP A 1 71 ? 14.329 -28.995 16.675 1.00 45.81 71 ASP A CA 1
ATOM 529 C C . ASP A 1 71 ? 15.788 -29.429 16.920 1.00 45.81 71 ASP A C 1
ATOM 531 O O . ASP A 1 71 ? 16.236 -30.498 16.488 1.00 45.81 71 ASP A O 1
ATOM 535 N N . GLN A 1 72 ? 16.469 -28.688 17.790 1.00 35.78 72 GLN A N 1
ATOM 536 C CA . GLN A 1 72 ? 17.319 -29.295 18.807 1.00 35.78 72 GLN A CA 1
ATOM 537 C C . GLN A 1 72 ? 17.203 -28.485 20.098 1.00 35.78 72 GLN A C 1
ATOM 539 O O . GLN A 1 72 ? 17.699 -27.367 20.204 1.00 35.78 72 GLN A O 1
ATOM 544 N N . GLU A 1 73 ? 16.492 -29.080 21.060 1.00 42.31 73 GLU A N 1
ATOM 545 C CA . GLU A 1 73 ? 16.624 -28.783 22.482 1.00 42.31 73 GLU A CA 1
ATOM 546 C C . GLU A 1 73 ? 18.114 -28.809 22.847 1.00 42.31 73 GLU A C 1
ATOM 548 O O . GLU A 1 73 ? 18.746 -29.852 22.700 1.00 42.31 73 GLU A O 1
ATOM 553 N N . ASP A 1 74 ? 18.652 -27.693 23.328 1.00 34.69 74 ASP A N 1
ATOM 554 C CA . ASP A 1 74 ? 19.603 -27.696 24.438 1.00 34.69 74 ASP A CA 1
ATOM 555 C C . ASP A 1 74 ? 19.645 -26.302 25.091 1.00 34.69 74 ASP A C 1
ATOM 557 O O . ASP A 1 74 ? 19.842 -25.275 24.439 1.00 34.69 74 ASP A O 1
ATOM 561 N N . ASP A 1 75 ? 19.390 -26.325 26.402 1.00 40.19 75 ASP A N 1
ATOM 562 C CA . ASP A 1 75 ? 19.706 -25.312 27.412 1.00 40.19 75 ASP A CA 1
ATOM 563 C C . ASP A 1 75 ? 21.119 -24.739 27.195 1.00 40.19 75 ASP A C 1
ATOM 565 O O . ASP A 1 75 ? 22.078 -25.502 27.079 1.00 40.19 75 ASP A O 1
ATOM 569 N N . ASP A 1 76 ? 21.267 -23.414 27.199 1.00 34.78 76 ASP A N 1
ATOM 570 C CA . ASP A 1 76 ? 21.962 -22.698 28.281 1.00 34.78 76 ASP A CA 1
ATOM 571 C C . ASP A 1 76 ? 22.312 -21.247 27.892 1.00 34.78 76 ASP A C 1
ATOM 573 O O . ASP A 1 76 ? 22.873 -20.962 26.838 1.00 34.78 76 ASP A O 1
ATOM 577 N N . GLU A 1 77 ? 22.017 -20.380 28.861 1.00 33.09 77 GLU A N 1
ATOM 578 C CA . GLU A 1 77 ? 22.765 -19.190 29.287 1.00 33.09 77 GLU A CA 1
ATOM 579 C C . GLU A 1 77 ? 22.826 -17.923 28.400 1.00 33.09 77 GLU A C 1
ATOM 581 O O . GLU A 1 77 ? 23.399 -17.857 27.319 1.00 33.09 77 GLU A O 1
ATOM 586 N N . GLU A 1 78 ? 22.231 -16.884 29.000 1.00 38.84 78 GLU A N 1
ATOM 587 C CA . GLU A 1 78 ? 22.473 -15.443 28.896 1.00 38.84 78 GLU A CA 1
ATOM 588 C C . GLU A 1 78 ? 23.798 -15.019 28.238 1.00 38.84 78 GLU A C 1
ATOM 590 O O . GLU A 1 78 ? 24.869 -15.358 28.730 1.00 38.84 78 GLU A O 1
ATOM 595 N N . GLU A 1 79 ? 23.719 -14.106 27.266 1.00 33.12 79 GLU A N 1
ATOM 596 C CA . GLU A 1 79 ? 24.606 -12.939 27.221 1.00 33.12 79 GLU A CA 1
ATOM 597 C C . GLU A 1 79 ? 23.914 -11.791 26.462 1.00 33.12 79 GLU A C 1
ATOM 599 O O . GLU A 1 79 ? 23.598 -11.880 25.275 1.00 33.12 79 GLU A O 1
ATOM 604 N N . GLU A 1 80 ? 23.614 -10.721 27.203 1.00 37.31 80 GLU A N 1
ATOM 605 C CA . GLU A 1 80 ? 23.247 -9.409 26.676 1.00 37.31 80 GLU A CA 1
ATOM 606 C C . GLU A 1 80 ? 24.464 -8.820 25.945 1.00 37.31 80 GLU A C 1
ATOM 608 O O . GLU A 1 80 ? 25.462 -8.485 26.584 1.00 37.31 80 GLU A O 1
ATOM 613 N N . GLU A 1 81 ? 24.378 -8.629 24.629 1.00 31.34 81 GLU A N 1
ATOM 614 C CA . GLU A 1 81 ? 25.239 -7.671 23.932 1.00 31.34 81 GLU A CA 1
ATOM 615 C C . GLU A 1 81 ? 24.386 -6.534 23.364 1.00 31.34 81 GLU A C 1
ATOM 617 O O . GLU A 1 81 ? 23.707 -6.658 22.344 1.00 31.34 81 GLU A O 1
ATOM 622 N N . GLU A 1 82 ? 24.437 -5.402 24.069 1.00 35.62 82 GLU A N 1
ATOM 623 C CA . GLU A 1 82 ? 24.107 -4.080 23.550 1.00 35.62 82 GLU A CA 1
ATOM 624 C C . GLU A 1 82 ? 24.974 -3.804 22.309 1.00 35.62 82 GLU A C 1
ATOM 626 O O . GLU A 1 82 ? 26.165 -3.512 22.424 1.00 35.62 82 GLU A O 1
ATOM 631 N N . GLN A 1 83 ? 24.391 -3.866 21.111 1.00 32.00 83 GLN A N 1
ATOM 632 C CA . GLN A 1 83 ? 24.992 -3.234 19.938 1.00 32.00 83 GLN A CA 1
ATOM 633 C C . GLN A 1 83 ? 24.447 -1.814 19.801 1.00 32.00 83 GLN A C 1
ATOM 635 O O . GLN A 1 83 ? 23.332 -1.588 19.333 1.00 32.00 83 GLN A O 1
ATOM 640 N N . GLU A 1 84 ? 25.274 -0.852 20.220 1.00 34.16 84 GLU A N 1
ATOM 641 C CA . GLU A 1 84 ? 25.217 0.534 19.761 1.00 34.16 84 GLU A CA 1
ATOM 642 C C . GLU A 1 84 ? 25.301 0.546 18.227 1.00 34.16 84 GLU A C 1
ATOM 644 O O . GLU A 1 84 ? 26.376 0.405 17.642 1.00 34.16 84 GLU A O 1
ATOM 649 N N . SER A 1 85 ? 24.165 0.723 17.556 1.00 31.20 85 SER A N 1
ATOM 650 C CA . SER A 1 85 ? 24.154 1.155 16.163 1.00 31.20 85 SER A CA 1
ATOM 651 C C . SER A 1 85 ? 24.475 2.650 16.138 1.00 31.20 85 SER A C 1
ATOM 653 O O . SER A 1 85 ? 23.613 3.486 16.426 1.00 31.20 85 SER A O 1
ATOM 655 N N . GLU A 1 86 ? 25.728 2.988 15.831 1.00 31.31 86 GLU A N 1
ATOM 656 C CA . GLU A 1 86 ? 26.108 4.344 15.443 1.00 31.31 86 GLU A CA 1
ATOM 657 C C . GLU A 1 86 ? 25.229 4.777 14.258 1.00 31.31 86 GLU A C 1
ATOM 659 O O . GLU A 1 86 ? 25.262 4.182 13.181 1.00 31.31 86 GLU A O 1
ATOM 664 N N . GLN A 1 87 ? 24.407 5.802 14.496 1.00 33.56 87 GLN A N 1
ATOM 665 C CA . GLN A 1 87 ? 23.690 6.546 13.469 1.00 33.56 87 GLN A CA 1
ATOM 666 C C . GLN A 1 87 ? 24.710 7.143 12.497 1.00 33.56 87 GLN A C 1
ATOM 668 O O . GLN A 1 87 ? 25.379 8.125 12.822 1.00 33.56 87 GLN A O 1
ATOM 673 N N . ASP A 1 88 ? 24.806 6.577 11.297 1.00 29.70 88 ASP A N 1
ATOM 674 C CA . ASP A 1 88 ? 25.343 7.306 10.155 1.00 29.70 88 ASP A CA 1
ATOM 675 C C . ASP A 1 88 ? 24.198 8.177 9.620 1.00 29.70 88 ASP A C 1
ATOM 677 O O . ASP A 1 88 ? 23.370 7.749 8.812 1.00 29.70 88 ASP A O 1
ATOM 681 N N . GLU A 1 89 ? 24.099 9.391 10.172 1.00 35.69 89 GLU A N 1
ATOM 682 C CA . GLU A 1 89 ? 23.309 10.491 9.620 1.00 35.69 89 GLU A CA 1
ATOM 683 C C . GLU A 1 89 ? 23.843 10.807 8.216 1.00 35.69 89 GLU A C 1
ATOM 685 O O . GLU A 1 89 ? 24.635 11.726 7.999 1.00 35.69 89 GLU A O 1
ATOM 690 N N . THR A 1 90 ? 23.391 10.045 7.225 1.00 30.09 90 THR A N 1
ATOM 691 C CA . THR A 1 90 ? 23.361 10.551 5.862 1.00 30.09 90 THR A CA 1
ATOM 692 C C . THR A 1 90 ? 22.225 11.557 5.818 1.00 30.09 90 THR A C 1
ATOM 694 O O . THR A 1 90 ? 21.060 11.197 5.687 1.00 30.09 90 THR A O 1
ATOM 697 N N . GLU A 1 91 ? 22.581 12.835 5.987 1.00 29.03 91 GLU A N 1
ATOM 698 C CA . GLU A 1 91 ? 21.773 13.975 5.561 1.00 29.03 91 GLU A CA 1
ATOM 699 C C . GLU A 1 91 ? 21.293 13.698 4.128 1.00 29.03 91 GLU A C 1
ATOM 701 O O . GLU A 1 91 ? 22.003 13.942 3.146 1.00 29.03 91 GLU A O 1
ATOM 706 N N . VAL A 1 92 ? 20.082 13.154 4.000 1.00 31.94 92 VAL A N 1
ATOM 707 C CA . VAL A 1 92 ? 19.346 13.162 2.745 1.00 31.94 92 VAL A CA 1
ATOM 708 C C . VAL A 1 92 ? 18.964 14.614 2.548 1.00 31.94 92 VAL A C 1
ATOM 710 O O . VAL A 1 92 ? 18.013 15.129 3.126 1.00 31.94 92 VAL A O 1
ATOM 713 N N . ASN A 1 93 ? 19.817 15.301 1.801 1.00 28.73 93 ASN A N 1
ATOM 714 C CA . ASN A 1 93 ? 19.596 16.654 1.353 1.00 28.73 93 ASN A CA 1
ATOM 715 C C . ASN A 1 93 ? 18.307 16.657 0.515 1.00 28.73 93 ASN A C 1
ATOM 717 O O . ASN A 1 93 ? 18.316 16.299 -0.665 1.00 28.73 93 ASN A O 1
ATOM 721 N N . GLU A 1 94 ? 17.197 17.016 1.157 1.00 39.06 94 GLU A N 1
ATOM 722 C CA . GLU A 1 94 ? 15.963 17.467 0.527 1.00 39.06 94 GLU A CA 1
ATOM 723 C C . GLU A 1 94 ? 16.287 18.706 -0.314 1.00 39.06 94 GLU A C 1
ATOM 725 O O . GLU A 1 94 ? 16.219 19.818 0.189 1.00 39.06 94 GLU A O 1
ATOM 730 N N . GLU A 1 95 ? 16.740 18.520 -1.556 1.00 35.84 95 GLU A N 1
ATOM 731 C CA . GLU A 1 95 ? 16.692 19.500 -2.653 1.00 35.84 95 GLU A CA 1
ATOM 732 C C . GLU A 1 95 ? 17.475 18.952 -3.863 1.00 35.84 95 GLU A C 1
ATOM 734 O O . GLU A 1 95 ? 18.614 19.341 -4.115 1.00 35.84 95 GLU A O 1
ATOM 739 N N . ASP A 1 96 ? 16.862 18.065 -4.658 1.00 33.47 96 ASP A N 1
ATOM 740 C CA . ASP A 1 96 ? 17.129 18.053 -6.106 1.00 33.47 96 ASP A CA 1
ATOM 741 C C . ASP A 1 96 ? 15.943 17.484 -6.910 1.00 33.47 96 ASP A C 1
ATOM 743 O O . ASP A 1 96 ? 16.014 16.439 -7.553 1.00 33.47 96 ASP A O 1
ATOM 747 N N . GLU A 1 97 ? 14.818 18.205 -6.893 1.00 41.28 97 GLU A N 1
ATOM 748 C CA . GLU A 1 97 ? 13.617 17.932 -7.702 1.00 41.28 97 GLU A CA 1
ATOM 749 C C . GLU A 1 97 ? 13.817 18.107 -9.230 1.00 41.28 97 GLU A C 1
ATOM 751 O O . GLU A 1 97 ? 12.839 18.243 -9.966 1.00 41.28 97 GLU A O 1
ATOM 756 N N . ASN A 1 98 ? 15.042 18.143 -9.781 1.00 38.81 98 ASN A N 1
ATOM 757 C CA . ASN A 1 98 ? 15.166 18.308 -11.239 1.00 38.81 98 ASN A CA 1
ATOM 758 C C . ASN A 1 98 ? 16.427 17.787 -11.934 1.00 38.81 98 ASN A C 1
ATOM 760 O O . ASN A 1 98 ? 16.684 18.162 -13.086 1.00 38.81 98 ASN A O 1
ATOM 764 N N . SER A 1 99 ? 17.193 16.881 -11.326 1.00 43.28 99 SER A N 1
ATOM 765 C CA . SER A 1 99 ? 18.129 16.095 -12.127 1.00 43.28 99 SER A CA 1
ATOM 766 C C . SER A 1 99 ? 17.359 14.946 -12.778 1.00 43.28 99 SER A C 1
ATOM 768 O O . SER A 1 99 ? 17.089 13.913 -12.175 1.00 43.28 99 SER A O 1
ATOM 770 N N . LYS A 1 100 ? 16.968 15.124 -14.047 1.00 54.84 100 LYS A N 1
ATOM 771 C CA . LYS A 1 100 ? 16.643 13.988 -14.917 1.00 54.84 100 LYS A CA 1
ATOM 772 C C . LYS A 1 100 ? 17.894 13.120 -14.967 1.00 54.84 100 LYS A C 1
ATOM 774 O O . LYS A 1 100 ? 18.793 13.383 -15.761 1.00 54.84 100 LYS A O 1
ATOM 779 N N . GLN A 1 101 ? 18.010 12.164 -14.051 1.00 59.47 101 GLN A N 1
ATOM 780 C CA . GLN A 1 101 ? 19.068 11.179 -14.116 1.00 59.47 101 GLN A CA 1
ATOM 781 C C . GLN A 1 101 ? 18.872 10.451 -15.440 1.00 59.47 101 GLN A C 1
ATOM 783 O O . GLN A 1 101 ? 17.815 9.867 -15.688 1.00 59.47 101 GLN A O 1
ATOM 788 N N . ASP A 1 102 ? 19.870 10.553 -16.315 1.00 68.50 102 ASP A N 1
ATOM 789 C CA . ASP A 1 102 ? 19.920 9.828 -17.580 1.00 68.50 102 ASP A CA 1
ATOM 790 C C . ASP A 1 102 ? 20.124 8.336 -17.268 1.00 68.50 102 ASP A C 1
ATOM 792 O O . ASP A 1 102 ? 21.208 7.778 -17.445 1.00 68.50 102 ASP A O 1
ATOM 796 N N . LEU A 1 103 ? 19.078 7.694 -16.748 1.00 82.94 103 LEU A N 1
ATOM 797 C CA . LEU A 1 103 ? 19.027 6.263 -16.507 1.00 82.94 103 LEU A CA 1
ATOM 798 C C . LEU A 1 103 ? 19.047 5.579 -17.876 1.00 82.94 103 LEU A C 1
ATOM 800 O O . LEU A 1 103 ? 18.145 5.782 -18.696 1.00 82.94 103 LEU A O 1
ATOM 804 N N . LYS A 1 104 ? 20.098 4.794 -18.130 1.00 89.06 104 LYS A N 1
ATOM 805 C CA . LYS A 1 104 ? 20.281 4.045 -19.376 1.00 89.06 104 LYS A CA 1
ATOM 806 C C . LYS A 1 104 ? 20.336 2.559 -19.102 1.00 89.06 104 LYS A C 1
ATOM 808 O O . LYS A 1 104 ? 21.103 2.121 -18.249 1.00 89.06 104 LYS A O 1
ATOM 813 N N . GLY A 1 105 ? 19.561 1.812 -19.876 1.00 90.94 105 GLY A N 1
ATOM 814 C CA . GLY A 1 105 ? 19.482 0.364 -19.747 1.00 90.94 105 GLY A CA 1
ATOM 815 C C . GLY A 1 105 ? 18.762 -0.089 -18.481 1.00 90.94 105 GLY A C 1
ATOM 816 O O . GLY A 1 105 ? 18.580 0.655 -17.512 1.00 90.94 105 GLY A O 1
ATOM 817 N N . PHE A 1 106 ? 18.298 -1.331 -18.517 1.00 93.50 106 PHE A N 1
ATOM 818 C CA . PHE A 1 106 ? 17.498 -1.916 -17.444 1.00 93.50 106 PHE A CA 1
ATOM 819 C C . PHE A 1 106 ? 18.349 -2.748 -16.479 1.00 93.50 106 PHE A C 1
ATOM 821 O O . PHE A 1 106 ? 17.919 -3.043 -15.369 1.00 93.50 106 PHE A O 1
ATOM 828 N N . GLU A 1 107 ? 19.571 -3.099 -16.877 1.00 90.88 107 GLU A N 1
ATOM 829 C CA . GLU A 1 107 ? 20.486 -3.963 -16.130 1.00 90.88 107 GLU A CA 1
ATOM 830 C C . GLU A 1 107 ? 20.889 -3.356 -14.777 1.00 90.88 107 GLU A C 1
ATOM 832 O O . GLU A 1 107 ? 21.202 -4.088 -13.841 1.00 90.88 107 GLU A O 1
ATOM 837 N N . GLN A 1 108 ? 20.828 -2.028 -14.648 1.00 91.56 108 GLN A N 1
ATOM 838 C CA . GLN A 1 108 ? 21.086 -1.326 -13.390 1.00 91.56 108 GLN A CA 1
ATOM 839 C C . GLN A 1 108 ? 20.084 -1.683 -12.280 1.00 91.56 108 GLN A C 1
ATOM 841 O O . GLN A 1 108 ? 20.464 -1.677 -11.117 1.00 91.56 108 GLN A O 1
ATOM 846 N N . PHE A 1 109 ? 18.843 -2.058 -12.617 1.00 93.31 109 PHE A N 1
ATOM 847 C CA . PHE A 1 109 ? 17.799 -2.353 -11.625 1.00 93.31 109 PHE A CA 1
ATOM 848 C C . PHE A 1 109 ? 17.924 -3.744 -10.985 1.00 93.31 109 PHE A C 1
ATOM 850 O O . PHE A 1 109 ? 17.159 -4.073 -10.082 1.00 93.31 109 PHE A O 1
ATOM 857 N N . VAL A 1 110 ? 18.875 -4.563 -11.442 1.00 90.44 110 VAL A N 1
ATOM 858 C CA . VAL A 1 110 ? 19.213 -5.852 -10.812 1.00 90.44 110 VAL A CA 1
ATOM 859 C C . VAL A 1 110 ? 20.190 -5.656 -9.649 1.00 90.44 110 VAL A C 1
ATOM 861 O O . VAL A 1 110 ? 20.332 -6.521 -8.795 1.00 90.44 110 VAL A O 1
ATOM 864 N N . ILE A 1 111 ? 20.900 -4.527 -9.621 1.00 88.19 111 ILE A N 1
ATOM 865 C CA . ILE A 1 111 ? 21.952 -4.261 -8.643 1.00 88.19 111 ILE A CA 1
ATOM 866 C C . ILE A 1 111 ? 21.374 -3.388 -7.528 1.00 88.19 111 ILE A C 1
ATOM 868 O O . ILE A 1 111 ? 20.736 -2.376 -7.807 1.00 88.19 111 ILE A O 1
ATOM 872 N N . GLY A 1 112 ? 21.642 -3.745 -6.272 1.00 90.12 112 GLY A N 1
ATOM 873 C CA . GLY A 1 112 ? 21.210 -2.972 -5.104 1.00 90.12 112 GLY A CA 1
ATOM 874 C C . GLY A 1 112 ? 19.870 -3.435 -4.534 1.00 90.12 112 GLY A C 1
ATOM 875 O O . GLY A 1 112 ? 19.469 -4.580 -4.731 1.00 90.12 112 GLY A O 1
ATOM 876 N N . SER A 1 113 ? 19.206 -2.552 -3.786 1.00 94.06 113 SER A N 1
ATOM 877 C CA . SER A 1 113 ? 17.932 -2.853 -3.132 1.00 94.06 113 SER A CA 1
ATOM 878 C C . SER A 1 113 ? 16.784 -2.900 -4.152 1.00 94.06 113 SER A C 1
ATOM 880 O O . SER A 1 113 ? 16.549 -1.906 -4.850 1.00 94.06 113 SER A O 1
ATOM 882 N N . PRO A 1 114 ? 16.009 -4.002 -4.231 1.00 96.06 114 PRO A N 1
ATOM 883 C CA . PRO A 1 114 ? 14.836 -4.067 -5.101 1.00 96.06 114 PRO A CA 1
ATOM 884 C C . PRO A 1 114 ? 13.790 -2.993 -4.772 1.00 96.06 114 PRO A C 1
ATOM 886 O O . PRO A 1 114 ? 13.152 -2.463 -5.685 1.00 96.06 114 PRO A O 1
ATOM 889 N N . PHE A 1 115 ? 13.648 -2.624 -3.494 1.00 96.50 115 PHE A N 1
ATOM 890 C CA . PHE A 1 115 ? 12.721 -1.577 -3.062 1.00 96.50 115 PHE A CA 1
ATOM 891 C C . PHE A 1 115 ? 13.164 -0.188 -3.540 1.00 96.50 115 PHE A C 1
ATOM 893 O O . PHE A 1 115 ? 12.365 0.553 -4.112 1.00 96.50 115 PHE A O 1
ATOM 900 N N . GLU A 1 116 ? 14.449 0.149 -3.405 1.00 95.94 116 GLU A N 1
ATOM 901 C CA . GLU A 1 116 ? 14.988 1.423 -3.906 1.00 95.94 116 GLU A CA 1
ATOM 902 C C . GLU A 1 116 ? 14.911 1.500 -5.436 1.00 95.94 116 GLU A C 1
ATOM 904 O O . GLU A 1 116 ? 14.505 2.520 -5.993 1.00 95.94 116 GLU A O 1
ATOM 909 N N . ASN A 1 117 ? 15.215 0.398 -6.128 1.00 96.31 117 ASN A N 1
ATOM 910 C CA . ASN A 1 117 ? 15.101 0.304 -7.583 1.00 96.31 117 ASN A CA 1
ATOM 911 C C . ASN A 1 117 ? 13.652 0.483 -8.061 1.00 96.31 117 ASN A C 1
ATOM 913 O O . ASN A 1 117 ? 13.400 1.179 -9.048 1.00 96.31 117 ASN A O 1
ATOM 917 N N . SER A 1 118 ? 12.690 -0.099 -7.340 1.00 97.75 118 SER A N 1
ATOM 918 C CA . SER A 1 118 ? 11.261 0.128 -7.560 1.00 97.75 118 SER A CA 1
ATOM 919 C C . SER A 1 118 ? 10.897 1.604 -7.357 1.00 97.75 118 SER A C 1
ATOM 921 O O . SER A 1 118 ? 10.299 2.214 -8.246 1.00 97.75 118 SER A O 1
ATOM 923 N N . LEU A 1 119 ? 11.319 2.223 -6.249 1.00 97.81 119 LEU A N 1
ATOM 924 C CA . LEU A 1 119 ? 11.062 3.639 -5.962 1.00 97.81 119 LEU A CA 1
ATOM 925 C C . LEU A 1 119 ? 11.661 4.577 -7.020 1.00 97.81 119 LEU A C 1
ATOM 927 O O . LEU A 1 119 ? 10.990 5.520 -7.439 1.00 97.81 119 LEU A O 1
ATOM 931 N N . MET A 1 120 ? 12.865 4.292 -7.525 1.00 95.94 120 MET A N 1
ATOM 932 C CA . MET A 1 120 ? 13.477 5.057 -8.619 1.00 95.94 120 MET A CA 1
ATOM 933 C C . MET A 1 120 ? 12.611 5.040 -9.886 1.00 95.94 120 MET A C 1
ATOM 935 O O . MET A 1 120 ? 12.370 6.088 -10.492 1.00 95.94 120 MET A O 1
ATOM 939 N N . LEU A 1 121 ? 12.084 3.872 -10.268 1.00 95.88 121 LEU A N 1
ATOM 940 C CA . LEU A 1 121 ? 11.166 3.753 -11.404 1.00 95.88 121 LEU A CA 1
ATOM 941 C C . LEU A 1 121 ? 9.849 4.497 -11.163 1.00 95.88 121 LEU A C 1
ATOM 943 O O . LEU A 1 121 ? 9.335 5.146 -12.073 1.00 95.88 121 LEU A O 1
ATOM 947 N N . LEU A 1 122 ? 9.305 4.437 -9.947 1.00 96.50 122 LEU A N 1
ATOM 948 C CA . LEU A 1 122 ? 8.060 5.122 -9.597 1.00 96.50 122 LEU A CA 1
ATOM 949 C C . LEU A 1 122 ? 8.218 6.643 -9.634 1.00 96.50 122 LEU A C 1
ATOM 951 O O . LEU A 1 122 ? 7.345 7.331 -10.162 1.00 96.50 122 LEU A O 1
ATOM 955 N N . SER A 1 123 ? 9.339 7.171 -9.144 1.00 94.56 123 SER A N 1
ATOM 956 C CA . SER A 1 123 ? 9.678 8.595 -9.244 1.00 94.56 123 SER A CA 1
ATOM 957 C C . SER A 1 123 ? 9.828 9.043 -10.696 1.00 94.56 123 SER A C 1
ATOM 959 O O . SER A 1 123 ? 9.304 10.091 -11.076 1.00 94.56 123 SER A O 1
ATOM 961 N N . LEU A 1 124 ? 10.449 8.215 -11.542 1.00 92.44 124 LEU A N 1
ATOM 962 C CA . LEU A 1 124 ? 10.511 8.479 -12.975 1.00 92.44 124 LEU A CA 1
ATOM 963 C C . LEU A 1 124 ? 9.110 8.530 -13.601 1.00 92.44 124 LEU A C 1
ATOM 965 O O . LEU A 1 124 ? 8.824 9.471 -14.335 1.00 92.44 124 LEU A O 1
ATOM 969 N N . ILE A 1 125 ? 8.223 7.579 -13.288 1.00 93.00 125 ILE A N 1
ATOM 970 C CA . ILE A 1 125 ? 6.843 7.577 -13.803 1.00 93.00 125 ILE A CA 1
ATOM 971 C C . ILE A 1 125 ? 6.087 8.838 -13.365 1.00 93.00 125 ILE A C 1
ATOM 973 O O . ILE A 1 125 ? 5.426 9.459 -14.193 1.00 93.00 125 ILE A O 1
ATOM 977 N N . LYS A 1 126 ? 6.218 9.252 -12.097 1.00 91.94 126 LYS A N 1
ATOM 978 C CA . LYS A 1 126 ? 5.617 10.496 -11.581 1.00 91.94 126 LYS A CA 1
ATOM 979 C C . LYS A 1 126 ? 6.139 11.727 -12.326 1.00 91.94 126 LYS A C 1
ATOM 981 O O . LYS A 1 126 ? 5.362 12.604 -12.669 1.00 91.94 126 LYS A O 1
ATOM 986 N N . SER A 1 127 ? 7.425 11.773 -12.679 1.00 88.81 127 SER A N 1
ATOM 987 C CA . SER A 1 127 ? 7.982 12.892 -13.461 1.00 88.81 127 SER A CA 1
ATOM 988 C C . SER A 1 127 ? 7.404 13.023 -14.884 1.00 88.81 127 SER A C 1
ATOM 990 O O . SER A 1 127 ? 7.587 14.051 -15.533 1.00 88.81 127 SER A O 1
ATOM 992 N N . LEU A 1 128 ? 6.704 11.993 -15.378 1.00 84.06 128 LEU A N 1
ATOM 993 C CA . LEU A 1 128 ? 6.010 12.001 -16.670 1.00 84.06 128 LEU A CA 1
ATOM 994 C C . LEU A 1 128 ? 4.551 12.494 -16.556 1.00 84.06 128 LEU A C 1
ATOM 996 O O . LEU A 1 128 ? 3.861 12.593 -17.572 1.00 84.06 128 LEU A O 1
ATOM 1000 N N . GLU A 1 129 ? 4.079 12.805 -15.341 1.00 73.50 129 GLU A N 1
ATOM 1001 C CA . GLU A 1 129 ? 2.709 13.250 -15.038 1.00 73.50 129 GLU A CA 1
ATOM 1002 C C . GLU A 1 129 ? 2.326 14.541 -15.775 1.00 73.50 129 GLU A C 1
ATOM 1004 O O . GLU A 1 129 ? 1.197 14.659 -16.252 1.00 73.50 129 GLU A O 1
ATOM 1009 N N . ASP A 1 130 ? 3.278 15.458 -15.964 1.00 64.75 130 ASP A N 1
ATOM 1010 C CA . ASP A 1 130 ? 3.059 16.753 -16.622 1.00 64.75 130 ASP A CA 1
ATOM 1011 C C . ASP A 1 130 ? 2.689 16.656 -18.120 1.00 64.75 130 ASP A C 1
ATOM 1013 O O . ASP A 1 130 ? 2.300 17.658 -18.722 1.00 64.75 130 ASP A O 1
ATOM 1017 N N . ASP A 1 131 ? 2.788 15.476 -18.747 1.00 60.25 131 ASP A N 1
ATOM 1018 C CA . ASP A 1 131 ? 2.597 15.303 -20.199 1.00 60.25 131 ASP A CA 1
ATOM 1019 C C . ASP A 1 131 ? 1.153 14.917 -20.608 1.00 60.25 131 ASP A C 1
ATOM 1021 O O . ASP A 1 131 ? 0.934 14.386 -21.697 1.00 60.25 131 ASP A O 1
ATOM 1025 N N . ASP A 1 132 ? 0.149 15.116 -19.733 1.00 59.59 132 ASP A N 1
ATOM 1026 C CA . ASP A 1 132 ? -1.276 14.737 -19.941 1.00 59.59 132 ASP A CA 1
ATOM 1027 C C . ASP A 1 132 ? -1.480 13.237 -20.300 1.00 59.59 132 ASP A C 1
ATOM 1029 O O . ASP A 1 132 ? -2.560 12.798 -20.712 1.00 59.59 132 ASP A O 1
ATOM 1033 N N . SER A 1 133 ? -0.423 12.430 -20.164 1.00 57.94 133 SER A N 1
ATOM 1034 C CA . SER A 1 133 ? -0.318 11.077 -20.719 1.00 57.94 133 SER A CA 1
ATOM 1035 C C . SER A 1 133 ? -0.706 9.983 -19.723 1.00 57.94 133 SER A C 1
ATOM 1037 O O . SER A 1 133 ? -1.069 8.874 -20.129 1.00 57.94 133 SER A O 1
ATOM 1039 N N . LEU A 1 134 ? -0.673 10.293 -18.424 1.00 75.50 134 LEU A N 1
ATOM 1040 C CA . LEU A 1 134 ? -0.991 9.361 -17.351 1.00 75.50 134 LEU A CA 1
ATOM 1041 C C . LEU A 1 134 ? -2.481 9.393 -17.002 1.00 75.50 134 LEU A C 1
ATOM 1043 O O . LEU A 1 134 ? -3.067 10.420 -16.668 1.00 75.50 134 LEU A O 1
ATOM 1047 N N . ASN A 1 135 ? -3.107 8.218 -17.037 1.00 86.56 135 ASN A N 1
ATOM 1048 C CA . ASN A 1 135 ? -4.436 8.037 -16.467 1.00 86.56 135 ASN A CA 1
ATOM 1049 C C . ASN A 1 135 ? -4.340 8.075 -14.931 1.00 86.56 135 ASN A C 1
ATOM 1051 O O . ASN A 1 135 ? -3.444 7.468 -14.352 1.00 86.56 135 ASN A O 1
ATOM 1055 N N . LYS A 1 136 ? -5.312 8.709 -14.268 1.00 88.94 136 LYS A N 1
ATOM 1056 C CA . LYS A 1 136 ? -5.433 8.779 -12.802 1.00 88.94 136 LYS A CA 1
ATOM 1057 C C . LYS A 1 136 ? -5.330 7.427 -12.104 1.00 88.94 136 LYS A C 1
ATOM 1059 O O . LYS A 1 136 ? -4.769 7.362 -11.021 1.00 88.94 136 LYS A O 1
ATOM 1064 N N . LEU A 1 137 ? -5.859 6.364 -12.715 1.00 92.38 137 LEU A N 1
ATOM 1065 C CA . LEU A 1 137 ? -5.739 5.013 -12.157 1.00 92.38 137 LEU A CA 1
ATOM 1066 C C . LEU A 1 137 ? -4.287 4.533 -12.138 1.00 92.38 137 LEU A C 1
ATOM 1068 O O . LEU A 1 137 ? -3.830 4.042 -11.118 1.00 92.38 137 LEU A O 1
ATOM 1072 N N . LEU A 1 138 ? -3.543 4.759 -13.223 1.00 93.56 138 LEU A N 1
ATOM 1073 C CA . LEU A 1 138 ? -2.128 4.401 -13.280 1.00 93.56 138 LEU A CA 1
ATOM 1074 C C . LEU A 1 138 ? -1.325 5.185 -12.237 1.00 93.56 138 LEU A C 1
ATOM 1076 O O . LEU A 1 138 ? -0.482 4.622 -11.550 1.00 93.56 138 LEU A O 1
ATOM 1080 N N . LEU A 1 139 ? -1.613 6.479 -12.092 1.00 94.25 139 LEU A N 1
ATOM 1081 C CA . LEU A 1 139 ? -0.964 7.309 -11.082 1.00 94.25 139 LEU A CA 1
ATOM 1082 C C . LEU A 1 139 ? -1.335 6.873 -9.653 1.00 94.25 139 LEU A C 1
ATOM 1084 O O . LEU A 1 139 ? -0.482 6.879 -8.770 1.00 94.25 139 LEU A O 1
ATOM 1088 N N . SER A 1 140 ? -2.581 6.445 -9.429 1.00 96.06 140 SER A N 1
ATOM 1089 C CA . SER A 1 140 ? -2.996 5.841 -8.162 1.00 96.06 140 SER A CA 1
ATOM 1090 C C . SER A 1 140 ? -2.194 4.580 -7.861 1.00 96.06 140 SER A C 1
ATOM 1092 O O . SER A 1 140 ? -1.683 4.457 -6.754 1.00 96.06 140 SER A O 1
ATOM 1094 N N . ASP A 1 141 ? -2.037 3.679 -8.834 1.00 97.19 141 ASP A N 1
ATOM 1095 C CA . ASP A 1 141 ? -1.252 2.450 -8.672 1.00 97.19 141 ASP A CA 1
ATOM 1096 C C . ASP A 1 141 ? 0.228 2.760 -8.384 1.00 97.19 141 ASP A C 1
ATOM 1098 O O . ASP A 1 141 ? 0.871 2.082 -7.587 1.00 97.19 141 ASP A O 1
ATOM 1102 N N . VAL A 1 142 ? 0.770 3.820 -8.992 1.00 97.31 142 VAL A N 1
ATOM 1103 C CA . VAL A 1 142 ? 2.138 4.299 -8.744 1.00 97.31 142 VAL A CA 1
ATOM 1104 C C . VAL A 1 142 ? 2.307 4.804 -7.309 1.00 97.31 142 VAL A C 1
ATOM 1106 O O . VAL A 1 142 ? 3.311 4.499 -6.665 1.00 97.31 142 VAL A O 1
ATOM 1109 N N . TYR A 1 143 ? 1.349 5.575 -6.791 1.00 98.25 143 TYR A N 1
ATOM 1110 C CA . TYR A 1 143 ? 1.383 6.038 -5.403 1.00 98.25 143 TYR A CA 1
ATOM 1111 C C . TYR A 1 143 ? 1.119 4.910 -4.400 1.00 98.25 143 TYR A C 1
ATOM 1113 O O . TYR A 1 143 ? 1.794 4.866 -3.376 1.00 98.25 143 TYR A O 1
ATOM 1121 N N . ASP A 1 144 ? 0.210 3.981 -4.704 1.00 98.56 144 ASP A N 1
ATOM 1122 C CA . ASP A 1 144 ? -0.040 2.792 -3.882 1.00 98.56 144 ASP A CA 1
ATOM 1123 C C . ASP A 1 144 ? 1.227 1.942 -3.760 1.00 98.56 144 ASP A C 1
ATOM 1125 O O . ASP A 1 144 ? 1.658 1.626 -2.654 1.00 98.56 144 ASP A O 1
ATOM 1129 N N . LEU A 1 145 ? 1.891 1.653 -4.885 1.00 98.56 145 LEU A N 1
ATOM 1130 C CA . LEU A 1 145 ? 3.121 0.871 -4.876 1.00 98.56 145 LEU A CA 1
ATOM 1131 C C . LEU A 1 145 ? 4.266 1.604 -4.172 1.00 98.56 145 LEU A C 1
ATOM 1133 O O . LEU A 1 145 ? 5.051 0.961 -3.478 1.00 98.56 145 LEU A O 1
ATOM 1137 N N . ALA A 1 146 ? 4.362 2.930 -4.307 1.00 98.50 146 ALA A N 1
ATOM 1138 C CA . AL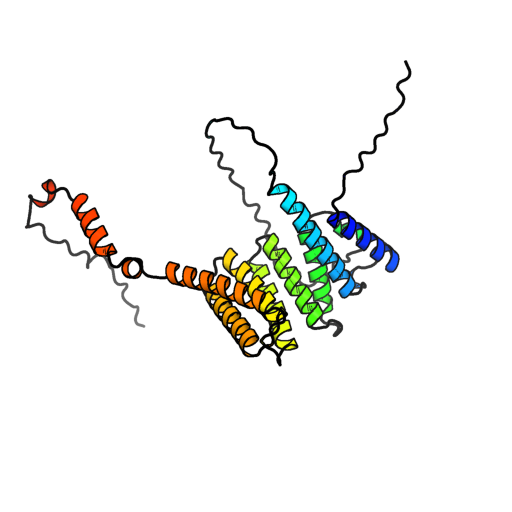A A 1 146 ? 5.332 3.718 -3.547 1.00 98.50 146 ALA A CA 1
ATOM 1139 C C . ALA A 1 146 ? 5.069 3.607 -2.038 1.00 98.50 146 ALA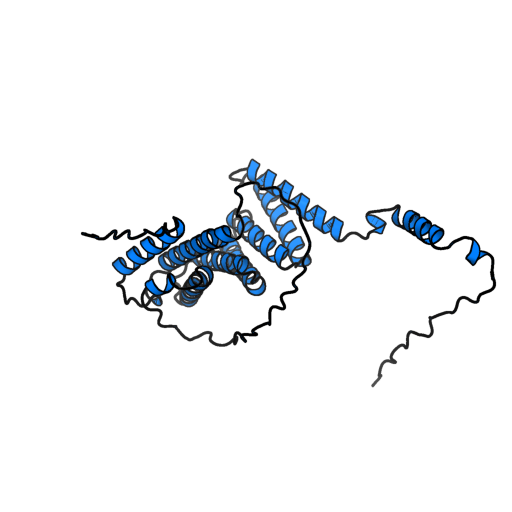 A C 1
ATOM 1141 O O . ALA A 1 146 ? 6.006 3.361 -1.285 1.00 98.50 146 ALA A O 1
ATOM 1142 N N . GLY A 1 147 ? 3.801 3.699 -1.620 1.00 98.38 147 GLY A N 1
ATOM 1143 C CA . GLY A 1 147 ? 3.385 3.472 -0.237 1.00 98.38 147 GLY A CA 1
ATOM 1144 C C . GLY A 1 147 ? 3.805 2.096 0.274 1.00 98.38 147 GLY A C 1
ATOM 1145 O O . GLY A 1 147 ? 4.402 2.013 1.342 1.00 98.38 147 GLY A O 1
ATOM 1146 N N . ASN A 1 148 ? 3.594 1.041 -0.523 1.00 98.50 148 ASN A N 1
ATOM 1147 C CA . ASN A 1 148 ? 4.009 -0.317 -0.160 1.00 98.50 148 ASN A CA 1
ATOM 1148 C C . ASN A 1 148 ? 5.537 -0.408 0.000 1.00 98.50 148 ASN A C 1
ATOM 1150 O O . ASN A 1 148 ? 6.010 -0.936 0.994 1.00 98.50 148 ASN A O 1
ATOM 1154 N N . ASN A 1 149 ? 6.326 0.142 -0.933 1.00 98.31 149 ASN A N 1
ATOM 1155 C CA . ASN A 1 149 ? 7.794 0.120 -0.826 1.00 98.31 149 ASN A CA 1
ATOM 1156 C C . ASN A 1 149 ? 8.288 0.875 0.416 1.00 98.31 149 ASN A C 1
ATOM 1158 O O . ASN A 1 149 ? 9.166 0.386 1.114 1.00 98.31 149 ASN A O 1
ATOM 1162 N N . HIS A 1 150 ? 7.727 2.052 0.701 1.00 98.44 150 HIS A N 1
ATOM 1163 C CA . HIS A 1 150 ? 8.093 2.813 1.893 1.00 98.44 150 HIS A CA 1
ATOM 1164 C C . HIS A 1 150 ? 7.670 2.113 3.185 1.00 98.44 150 HIS A C 1
ATOM 1166 O O . HIS A 1 150 ? 8.409 2.185 4.160 1.00 98.44 150 HIS A O 1
ATOM 1172 N N . LEU A 1 151 ? 6.533 1.410 3.188 1.00 96.62 151 LEU A N 1
ATOM 1173 C CA . LEU A 1 151 ? 6.091 0.615 4.330 1.00 96.62 151 LEU A CA 1
ATOM 1174 C C . LEU A 1 151 ? 7.077 -0.521 4.643 1.00 96.62 151 LEU A C 1
ATOM 1176 O O . LEU A 1 151 ? 7.465 -0.663 5.796 1.00 96.62 151 LEU A O 1
ATOM 1180 N N . GLU A 1 152 ? 7.531 -1.269 3.630 1.00 96.12 152 GLU A N 1
ATOM 1181 C CA . GLU A 1 152 ? 8.537 -2.338 3.806 1.00 96.12 152 GLU A CA 1
ATOM 1182 C C . GLU A 1 152 ? 9.900 -1.813 4.271 1.00 96.12 152 GLU A C 1
ATOM 1184 O O . GLU A 1 152 ? 10.661 -2.525 4.916 1.00 96.12 152 GLU A O 1
ATOM 1189 N N . LEU A 1 153 ? 10.220 -0.564 3.929 1.00 95.56 153 LEU A N 1
ATOM 1190 C CA . LEU A 1 153 ? 11.430 0.126 4.376 1.00 95.56 153 LEU A CA 1
ATOM 1191 C C . LEU A 1 153 ? 11.234 0.851 5.719 1.00 95.56 153 LEU A C 1
ATOM 1193 O O . LEU A 1 153 ? 12.092 1.645 6.098 1.00 95.56 153 LEU A O 1
ATOM 1197 N N . GLU A 1 154 ? 10.094 0.649 6.390 1.00 96.19 154 GLU A N 1
ATOM 1198 C CA . GLU A 1 154 ? 9.696 1.323 7.637 1.00 96.19 154 GLU A CA 1
ATOM 1199 C C . GLU A 1 154 ? 9.729 2.865 7.559 1.00 96.19 154 GLU A C 1
ATOM 1201 O O . GLU A 1 154 ? 9.735 3.576 8.564 1.00 96.19 154 GLU A O 1
ATOM 1206 N N . ASN A 1 155 ? 9.692 3.420 6.346 1.00 97.12 155 ASN A N 1
ATOM 1207 C CA . ASN A 1 155 ? 9.642 4.853 6.097 1.00 97.12 155 ASN A CA 1
ATOM 1208 C C . ASN A 1 155 ? 8.183 5.331 6.098 1.00 97.12 155 ASN A C 1
ATOM 1210 O O . ASN A 1 155 ? 7.585 5.636 5.061 1.00 97.12 155 ASN A O 1
ATOM 1214 N N . PHE A 1 156 ? 7.582 5.376 7.286 1.00 96.94 156 PHE A N 1
ATOM 1215 C CA . PHE A 1 156 ? 6.173 5.745 7.435 1.00 96.94 156 PHE A CA 1
ATOM 1216 C C . PHE A 1 156 ? 5.883 7.201 7.043 1.00 96.94 156 PHE A C 1
ATOM 1218 O O . PHE A 1 156 ? 4.777 7.494 6.578 1.00 96.94 156 PHE A O 1
ATOM 1225 N N . GLU A 1 157 ? 6.876 8.087 7.183 1.00 97.38 157 GLU A N 1
ATOM 1226 C CA . GLU A 1 157 ? 6.786 9.503 6.804 1.00 97.38 157 GLU A CA 1
ATOM 1227 C C . GLU A 1 157 ? 6.477 9.674 5.312 1.00 97.38 157 GLU A C 1
ATOM 1229 O O . GLU A 1 157 ? 5.707 10.563 4.956 1.00 97.38 157 GLU A O 1
ATOM 1234 N N . GLU A 1 158 ? 6.978 8.773 4.460 1.00 98.00 158 GLU A N 1
ATOM 1235 C CA . GLU A 1 158 ? 6.693 8.750 3.020 1.00 98.00 158 GLU A CA 1
ATOM 1236 C C . GLU A 1 158 ? 5.575 7.770 2.622 1.00 98.00 158 GLU A C 1
ATOM 1238 O O . GLU A 1 158 ? 4.845 8.000 1.645 1.00 98.00 158 GLU A O 1
ATOM 1243 N N . ALA A 1 159 ? 5.385 6.682 3.379 1.00 98.19 159 ALA A N 1
ATOM 1244 C CA . ALA A 1 159 ? 4.342 5.694 3.098 1.00 98.19 159 ALA A CA 1
ATOM 1245 C C . ALA A 1 159 ? 2.934 6.297 3.228 1.00 98.19 159 ALA A C 1
ATOM 1247 O O . ALA A 1 159 ? 2.109 6.173 2.318 1.00 98.19 159 ALA A O 1
ATOM 1248 N N . ILE A 1 160 ? 2.672 7.003 4.334 1.00 98.50 160 ILE A N 1
ATOM 1249 C CA . ILE A 1 160 ? 1.379 7.635 4.630 1.00 98.50 160 ILE A CA 1
ATOM 1250 C C . ILE A 1 160 ? 0.956 8.624 3.527 1.00 98.50 160 ILE A C 1
ATOM 1252 O O . ILE A 1 160 ? -0.111 8.418 2.937 1.00 98.50 160 ILE A O 1
ATOM 1256 N N . PRO A 1 161 ? 1.745 9.663 3.177 1.00 98.31 161 PRO A N 1
ATOM 1257 C CA . PRO A 1 161 ? 1.350 10.606 2.134 1.00 98.31 161 PRO A CA 1
ATOM 1258 C C . PRO A 1 161 ? 1.252 9.949 0.753 1.00 98.31 161 PRO A C 1
ATOM 1260 O O . PRO A 1 161 ? 0.457 10.398 -0.076 1.00 98.31 161 PRO A O 1
ATOM 1263 N N . SER A 1 162 ? 2.009 8.879 0.487 1.00 98.44 162 SER A N 1
ATOM 1264 C CA . SER A 1 162 ? 1.858 8.094 -0.743 1.00 98.44 162 SER A CA 1
ATOM 1265 C C . SER A 1 162 ? 0.484 7.419 -0.811 1.00 98.44 162 SER A C 1
ATOM 1267 O O . SER A 1 162 ? -0.235 7.606 -1.796 1.00 98.44 162 SER A O 1
ATOM 1269 N N . TYR A 1 163 ? 0.048 6.736 0.252 1.00 98.69 163 TYR A N 1
ATOM 1270 C CA . TYR A 1 163 ? -1.298 6.156 0.308 1.00 98.69 163 TYR A CA 1
ATOM 1271 C C . TYR A 1 163 ? -2.406 7.215 0.252 1.00 98.69 163 TYR A C 1
ATOM 1273 O O . TYR A 1 163 ? -3.404 7.018 -0.443 1.00 98.69 163 TYR A O 1
ATOM 1281 N N . GLU A 1 164 ? -2.240 8.364 0.916 1.00 98.38 164 GLU A N 1
ATOM 1282 C CA . GLU A 1 164 ? -3.214 9.460 0.837 1.00 98.38 164 GLU A CA 1
ATOM 1283 C C . GLU A 1 164 ? -3.349 10.010 -0.593 1.00 98.38 164 GLU A C 1
ATOM 1285 O O . GLU A 1 164 ? -4.465 10.253 -1.061 1.00 98.38 164 GLU A O 1
ATOM 1290 N N . LYS A 1 165 ? -2.239 10.164 -1.329 1.00 97.50 165 LYS A N 1
ATOM 1291 C CA . LYS A 1 165 ? -2.264 10.572 -2.745 1.00 97.50 165 LYS A CA 1
ATOM 1292 C C . LYS A 1 165 ? -2.976 9.540 -3.623 1.00 97.50 165 LYS A C 1
ATOM 1294 O O . LYS A 1 165 ? -3.831 9.932 -4.420 1.00 97.50 165 LYS A O 1
ATOM 1299 N N . ALA A 1 166 ? -2.693 8.246 -3.445 1.00 97.75 166 ALA A N 1
ATOM 1300 C CA . ALA A 1 166 ? -3.395 7.172 -4.154 1.00 97.75 166 ALA A CA 1
ATOM 1301 C C . ALA A 1 166 ? -4.909 7.219 -3.883 1.00 97.75 166 ALA A C 1
ATOM 1303 O O . ALA A 1 166 ? -5.724 7.258 -4.807 1.00 97.75 166 ALA A O 1
ATOM 1304 N N . LEU A 1 167 ? -5.297 7.325 -2.611 1.00 97.44 167 LEU A N 1
ATOM 1305 C CA . LEU A 1 167 ? -6.695 7.414 -2.192 1.00 97.44 167 LEU A CA 1
ATOM 1306 C C . LEU A 1 167 ? -7.423 8.620 -2.779 1.00 97.44 167 LEU A C 1
ATOM 1308 O O . LEU A 1 167 ? -8.553 8.477 -3.243 1.00 97.44 167 LEU A O 1
ATOM 1312 N N . ASN A 1 168 ? -6.788 9.791 -2.805 1.00 96.75 168 ASN A N 1
ATOM 1313 C CA . ASN A 1 168 ? -7.378 10.987 -3.403 1.00 96.75 168 ASN A CA 1
ATOM 1314 C C . ASN A 1 168 ? -7.688 10.778 -4.896 1.00 96.75 168 ASN A C 1
ATOM 1316 O O . ASN A 1 168 ? -8.760 11.169 -5.365 1.00 96.75 168 ASN A O 1
ATOM 1320 N N . LEU A 1 169 ? -6.793 10.113 -5.634 1.00 95.69 169 LEU A N 1
ATOM 1321 C CA . LEU A 1 169 ? -7.001 9.780 -7.047 1.00 95.69 169 LEU A CA 1
ATOM 1322 C C . LEU A 1 169 ? -8.139 8.765 -7.235 1.00 95.69 169 LEU A C 1
ATOM 1324 O O . LEU A 1 169 ? -8.965 8.937 -8.137 1.00 95.69 169 LEU A O 1
ATOM 1328 N N . LEU A 1 170 ? -8.232 7.750 -6.369 1.00 95.88 170 LEU A N 1
ATOM 1329 C CA . LEU A 1 170 ? -9.320 6.763 -6.392 1.00 95.88 170 LEU A CA 1
ATOM 1330 C C . LEU A 1 170 ? -10.675 7.380 -6.046 1.00 95.88 170 LEU A C 1
ATOM 1332 O O . LEU A 1 170 ? -11.662 7.104 -6.728 1.00 95.88 170 LEU A O 1
ATOM 1336 N N . GLU A 1 171 ? -10.747 8.222 -5.014 1.00 95.19 171 GLU A N 1
ATOM 1337 C CA . GLU A 1 171 ? -11.982 8.908 -4.624 1.00 95.19 171 GLU A CA 1
ATOM 1338 C C . GLU A 1 171 ? -12.469 9.853 -5.728 1.00 95.19 171 GLU A C 1
ATOM 1340 O O . GLU A 1 171 ? -13.673 9.940 -5.983 1.00 95.19 171 GLU A O 1
ATOM 1345 N N . GLU A 1 172 ? -11.554 10.522 -6.434 1.00 94.31 172 GLU A N 1
ATOM 1346 C CA . GLU A 1 172 ? -11.917 11.354 -7.577 1.00 94.31 172 GLU A CA 1
ATOM 1347 C C . GLU A 1 172 ? -12.393 10.511 -8.771 1.00 94.31 172 GLU A C 1
ATOM 1349 O O . GLU A 1 172 ? -13.400 10.839 -9.412 1.00 94.31 172 GLU A O 1
ATOM 1354 N N . HIS A 1 173 ? -11.694 9.410 -9.064 1.00 94.00 173 HIS A N 1
ATOM 1355 C CA . HIS A 1 173 ? -12.040 8.505 -10.157 1.00 94.00 173 HIS A CA 1
ATOM 1356 C C . HIS A 1 173 ? -13.406 7.837 -9.931 1.00 94.00 173 HIS A C 1
ATOM 1358 O O . HIS A 1 173 ? -14.258 7.829 -10.823 1.00 94.00 173 HIS A O 1
ATOM 1364 N N . TYR A 1 174 ? -13.653 7.345 -8.717 1.00 93.88 174 TYR A N 1
ATOM 1365 C CA . TYR A 1 174 ? -14.888 6.680 -8.304 1.00 93.88 174 TYR A CA 1
ATOM 1366 C C . TYR A 1 174 ? -15.836 7.604 -7.530 1.00 93.88 174 TYR A C 1
ATOM 1368 O O . TYR A 1 174 ? -16.574 7.152 -6.656 1.00 93.88 174 TYR A O 1
ATOM 1376 N N . LYS A 1 175 ? -15.889 8.894 -7.877 1.00 91.75 175 LYS A N 1
ATOM 1377 C CA . LYS A 1 175 ? -16.758 9.888 -7.216 1.00 91.75 175 LYS A CA 1
ATOM 1378 C C . LYS A 1 175 ? -18.236 9.480 -7.097 1.00 91.75 175 LYS A C 1
ATOM 1380 O O . LYS A 1 175 ? -18.921 9.887 -6.161 1.00 91.75 175 LYS A O 1
ATOM 1385 N N . ASP A 1 176 ? -18.727 8.670 -8.037 1.00 92.25 176 ASP A N 1
ATOM 1386 C CA . ASP A 1 176 ? -20.111 8.179 -8.074 1.00 92.25 176 ASP A CA 1
ATOM 1387 C C . ASP A 1 176 ? -20.302 6.859 -7.291 1.00 92.25 176 ASP A C 1
ATOM 1389 O O . ASP A 1 176 ? -21.433 6.419 -7.056 1.00 92.25 176 ASP A O 1
ATOM 1393 N N . ASP A 1 177 ? -19.209 6.226 -6.857 1.00 92.88 177 ASP A N 1
ATOM 1394 C CA . ASP A 1 177 ? -19.204 5.004 -6.058 1.00 92.88 177 ASP A CA 1
ATOM 1395 C C . ASP A 1 177 ? -18.152 5.029 -4.943 1.00 92.88 177 ASP A C 1
ATOM 1397 O O . ASP A 1 177 ? -17.154 4.313 -4.970 1.00 92.88 177 ASP A O 1
ATOM 1401 N N . SER A 1 178 ? -18.443 5.783 -3.884 1.00 91.62 178 SER A N 1
ATOM 1402 C CA . SER A 1 178 ? -17.598 5.843 -2.684 1.00 91.62 178 SER A CA 1
ATOM 1403 C C . SER A 1 178 ? -17.398 4.492 -1.981 1.00 91.62 178 SER A C 1
ATOM 1405 O O . SER A 1 178 ? -16.600 4.403 -1.058 1.00 91.62 178 SER A O 1
ATOM 1407 N N . THR A 1 179 ? -18.172 3.461 -2.342 1.00 92.81 179 THR A N 1
ATOM 1408 C CA . THR A 1 179 ? -18.087 2.109 -1.765 1.00 92.81 179 THR A CA 1
ATOM 1409 C C . THR A 1 179 ? -17.220 1.159 -2.589 1.00 92.81 179 THR A C 1
ATOM 1411 O O . THR A 1 179 ? -17.224 -0.044 -2.320 1.00 92.81 179 THR A O 1
ATOM 1414 N N . ASN A 1 180 ? -16.500 1.675 -3.592 1.00 94.56 180 ASN A N 1
ATOM 1415 C CA . ASN A 1 180 ? -15.598 0.875 -4.411 1.00 94.56 180 ASN A CA 1
ATOM 1416 C C . ASN A 1 180 ? -14.591 0.103 -3.531 1.00 94.56 180 ASN A C 1
ATOM 1418 O O . ASN A 1 180 ? -14.151 0.590 -2.488 1.00 94.56 180 ASN A O 1
ATOM 1422 N N . GLU A 1 181 ? -14.285 -1.130 -3.933 1.00 93.62 181 GLU A N 1
ATOM 1423 C CA . GLU A 1 181 ? -13.344 -2.007 -3.235 1.00 93.62 181 GLU A CA 1
ATOM 1424 C C . GLU A 1 181 ? -11.944 -1.395 -3.174 1.00 93.62 181 GLU A C 1
ATOM 1426 O O . GLU A 1 181 ? -11.361 -1.381 -2.093 1.00 93.62 181 GLU A O 1
ATOM 1431 N N . ASP A 1 182 ? -11.495 -0.773 -4.266 1.00 94.81 182 ASP A N 1
ATOM 1432 C CA . ASP A 1 182 ? -10.174 -0.153 -4.380 1.00 94.81 182 ASP A CA 1
ATOM 1433 C C . ASP A 1 182 ? -10.007 0.979 -3.350 1.00 94.81 182 ASP A C 1
ATOM 1435 O O . ASP A 1 182 ? -8.978 1.085 -2.690 1.00 94.81 182 ASP A O 1
ATOM 1439 N N . ILE A 1 183 ? -11.058 1.785 -3.126 1.00 96.56 183 ILE A N 1
ATOM 1440 C CA . ILE A 1 183 ? -11.054 2.833 -2.089 1.00 96.56 183 ILE A CA 1
ATOM 1441 C C . ILE A 1 183 ? -10.910 2.204 -0.699 1.00 96.56 183 ILE A C 1
ATOM 1443 O O . ILE A 1 183 ? -10.129 2.676 0.122 1.00 96.56 183 ILE A O 1
ATOM 1447 N N . THR A 1 184 ? -11.682 1.152 -0.403 1.00 95.81 184 THR A N 1
ATOM 1448 C CA . THR A 1 184 ? -11.592 0.502 0.913 1.00 95.81 184 THR A CA 1
ATOM 1449 C C . THR A 1 184 ? -10.247 -0.181 1.131 1.00 95.81 184 THR A C 1
ATOM 1451 O O . THR A 1 184 ? -9.755 -0.159 2.250 1.00 95.81 184 THR A O 1
ATOM 1454 N N . GLU A 1 185 ? -9.650 -0.752 0.086 1.00 96.12 185 GLU A N 1
ATOM 1455 C CA . GLU A 1 185 ? -8.325 -1.367 0.147 1.00 96.12 185 GLU A CA 1
ATOM 1456 C C . GLU A 1 185 ? -7.233 -0.320 0.384 1.00 96.12 185 GLU A C 1
ATOM 1458 O O . GLU A 1 185 ? -6.422 -0.498 1.288 1.00 96.12 185 GLU A O 1
ATOM 1463 N N . GLY A 1 186 ? -7.277 0.816 -0.320 1.00 97.50 186 GLY A N 1
ATOM 1464 C CA . GLY A 1 186 ? -6.352 1.925 -0.076 1.00 97.50 186 GLY A CA 1
ATOM 1465 C C . GLY A 1 186 ? -6.429 2.451 1.360 1.00 97.50 186 GLY A C 1
ATOM 1466 O O . GLY A 1 186 ? -5.403 2.712 1.982 1.00 97.50 186 GLY A O 1
ATOM 1467 N N . TYR A 1 187 ? -7.636 2.542 1.938 1.00 98.06 187 TYR A N 1
ATOM 1468 C CA . TYR A 1 187 ? -7.779 2.941 3.339 1.00 98.06 187 TYR A CA 1
ATOM 1469 C C . TYR A 1 187 ? -7.214 1.898 4.304 1.00 98.06 187 TYR A C 1
ATOM 1471 O O . TYR A 1 187 ? -6.668 2.288 5.330 1.00 98.06 187 TYR A O 1
ATOM 1479 N N . MET A 1 188 ? -7.328 0.603 3.997 1.00 97.12 188 MET A N 1
ATOM 1480 C CA . MET A 1 188 ? -6.754 -0.456 4.836 1.00 97.12 188 MET A CA 1
ATOM 1481 C C . MET A 1 188 ? -5.227 -0.342 4.890 1.00 97.12 188 MET A C 1
ATOM 1483 O O . MET A 1 188 ? -4.670 -0.350 5.982 1.00 97.12 188 MET A O 1
ATOM 1487 N N . LYS A 1 189 ? -4.570 -0.141 3.741 1.00 98.12 189 LYS A N 1
ATOM 1488 C CA . LYS A 1 189 ? -3.111 0.064 3.669 1.00 98.12 189 LYS A CA 1
ATOM 1489 C C . LYS A 1 189 ? -2.664 1.335 4.393 1.00 98.12 189 LYS A C 1
ATOM 1491 O O . LYS A 1 189 ? -1.681 1.328 5.126 1.00 98.12 189 LYS A O 1
ATOM 1496 N N . LEU A 1 190 ? -3.430 2.423 4.258 1.00 98.38 190 LEU A N 1
ATOM 1497 C CA . LEU A 1 190 ? -3.192 3.645 5.030 1.00 98.38 190 LEU A CA 1
ATOM 1498 C C . LEU A 1 190 ? -3.309 3.387 6.542 1.00 98.38 190 LEU A C 1
ATOM 1500 O O . LEU A 1 190 ? -2.468 3.840 7.310 1.00 98.38 190 LEU A O 1
ATOM 1504 N N . CYS A 1 191 ? -4.337 2.655 6.977 1.00 97.50 191 CYS A N 1
ATOM 1505 C CA . CYS A 1 191 ? -4.511 2.270 8.377 1.00 97.50 191 CYS A CA 1
ATOM 1506 C C . CYS A 1 191 ? -3.345 1.417 8.893 1.00 97.50 191 CYS A C 1
ATOM 1508 O O . CYS A 1 191 ? -2.896 1.641 10.012 1.00 97.50 191 CYS A O 1
ATOM 1510 N N . GLU A 1 192 ? -2.828 0.493 8.087 1.00 96.69 192 GLU A N 1
ATOM 1511 C CA . GLU A 1 192 ? -1.643 -0.297 8.424 1.00 96.69 192 GLU A CA 1
ATOM 1512 C C . GLU A 1 192 ? -0.410 0.590 8.638 1.00 96.69 192 GLU A C 1
ATOM 1514 O O . GLU A 1 192 ? 0.224 0.512 9.689 1.00 96.69 192 GLU A O 1
ATOM 1519 N N . ALA A 1 193 ? -0.130 1.514 7.715 1.00 97.50 193 ALA A N 1
ATOM 1520 C CA . ALA A 1 193 ? 0.970 2.465 7.872 1.00 97.50 193 ALA A CA 1
ATOM 1521 C C . ALA A 1 193 ? 0.816 3.342 9.127 1.00 97.50 193 ALA A C 1
ATOM 1523 O O . ALA A 1 193 ? 1.775 3.539 9.868 1.00 97.50 193 ALA A O 1
ATOM 1524 N N . LEU A 1 194 ? -0.397 3.831 9.408 1.00 97.31 194 LEU A N 1
ATOM 1525 C CA . LEU A 1 194 ? -0.684 4.638 10.600 1.00 97.31 194 LEU A CA 1
ATOM 1526 C C . LEU A 1 194 ? -0.523 3.845 11.901 1.00 97.31 194 LEU A C 1
ATOM 1528 O O . LEU A 1 194 ? -0.062 4.398 12.901 1.00 97.31 194 LEU A O 1
ATOM 1532 N N . LYS A 1 195 ? -0.890 2.558 11.892 1.00 94.25 195 LYS A N 1
ATOM 1533 C CA . LYS A 1 195 ? -0.712 1.650 13.029 1.00 94.25 195 LYS A CA 1
ATOM 1534 C C . LYS A 1 195 ? 0.769 1.499 13.366 1.00 94.25 195 LYS A C 1
ATOM 1536 O O . LYS A 1 195 ? 1.136 1.667 14.528 1.00 94.25 195 LYS A O 1
ATOM 1541 N N . TRP A 1 196 ? 1.611 1.250 12.364 1.00 94.19 196 TRP A N 1
ATOM 1542 C CA . TRP A 1 196 ? 3.061 1.142 12.550 1.00 94.19 196 TRP A CA 1
ATOM 1543 C C . TRP A 1 196 ? 3.715 2.475 12.932 1.00 94.19 196 TRP A C 1
ATOM 1545 O O . TRP A 1 196 ? 4.564 2.506 13.819 1.00 94.19 196 TRP A O 1
ATOM 1555 N N . ALA A 1 197 ? 3.230 3.589 12.378 1.00 95.38 197 ALA A N 1
ATOM 1556 C CA . ALA A 1 197 ? 3.645 4.940 12.760 1.00 95.38 197 ALA A CA 1
ATOM 1557 C C . ALA A 1 197 ? 3.161 5.379 14.158 1.00 95.38 197 ALA A C 1
ATOM 1559 O O . ALA A 1 197 ? 3.501 6.471 14.611 1.00 95.38 197 ALA A O 1
ATOM 1560 N N . GLN A 1 198 ? 2.341 4.566 14.837 1.00 94.00 198 GLN A N 1
ATOM 1561 C CA . GLN A 1 198 ? 1.714 4.874 16.129 1.00 94.00 198 GLN A CA 1
ATOM 1562 C C . GLN A 1 198 ? 0.844 6.147 16.119 1.00 94.00 198 GLN A C 1
ATOM 1564 O O . GLN A 1 198 ? 0.584 6.753 17.165 1.00 94.00 198 GLN A O 1
ATOM 1569 N N . ASP A 1 199 ? 0.320 6.534 14.954 1.00 93.38 199 ASP A N 1
ATOM 1570 C CA . ASP A 1 199 ? -0.618 7.649 14.815 1.00 93.38 199 ASP A CA 1
ATOM 1571 C C . ASP A 1 199 ? -2.041 7.189 15.160 1.00 93.38 199 ASP A C 1
ATOM 1573 O O . ASP A 1 199 ? -2.897 6.951 14.304 1.00 93.38 199 ASP A O 1
ATOM 1577 N N . THR A 1 200 ? -2.280 7.035 16.462 1.00 91.12 200 THR A N 1
ATOM 1578 C CA . THR A 1 200 ? -3.557 6.547 17.005 1.00 91.12 200 THR A CA 1
ATOM 1579 C C . THR A 1 200 ? -4.757 7.417 16.616 1.00 91.12 200 THR A C 1
ATOM 1581 O O . THR A 1 200 ? -5.840 6.880 16.380 1.00 91.12 200 THR A O 1
ATOM 1584 N N . GLU A 1 201 ? -4.581 8.740 16.499 1.00 92.00 201 GLU A N 1
ATOM 1585 C CA . GLU A 1 201 ? -5.668 9.671 16.171 1.00 92.00 201 GLU A CA 1
ATOM 1586 C C . GLU A 1 201 ? -6.145 9.471 14.728 1.00 92.00 201 GLU A C 1
ATOM 1588 O O . GLU A 1 201 ? -7.346 9.303 14.472 1.00 92.00 201 GLU A O 1
ATOM 1593 N N . ASN A 1 202 ? -5.215 9.462 13.768 1.00 95.19 202 ASN A N 1
ATOM 1594 C CA . ASN A 1 202 ? -5.581 9.251 12.373 1.00 95.19 202 ASN A CA 1
ATOM 1595 C C . ASN A 1 202 ? -5.966 7.794 12.101 1.00 95.19 202 ASN A C 1
ATOM 1597 O O . ASN A 1 202 ? -6.906 7.566 11.333 1.00 95.19 202 ASN A O 1
ATOM 1601 N N . TYR A 1 203 ? -5.321 6.824 12.757 1.00 95.69 203 TYR A N 1
ATOM 1602 C CA . TYR A 1 203 ? -5.684 5.410 12.653 1.00 95.69 203 TYR A CA 1
ATOM 1603 C C . TYR A 1 203 ? -7.159 5.189 13.013 1.00 95.69 203 TYR A C 1
ATOM 1605 O O . TYR A 1 203 ? -7.925 4.684 12.190 1.00 95.69 203 TYR A O 1
ATOM 1613 N N . GLU A 1 204 ? -7.605 5.672 14.177 1.00 96.25 204 GLU A N 1
ATOM 1614 C CA . GLU A 1 204 ? -8.996 5.549 14.628 1.00 96.25 204 GLU A CA 1
ATOM 1615 C C . GLU A 1 204 ? -9.982 6.234 13.662 1.00 96.25 204 GLU A C 1
ATOM 1617 O O . GLU A 1 204 ? -11.044 5.694 13.319 1.00 96.25 204 GLU A O 1
ATOM 1622 N N . LYS A 1 205 ? -9.632 7.436 13.187 1.00 96.69 205 LYS A N 1
ATOM 1623 C CA . LYS A 1 205 ? -10.435 8.210 12.229 1.00 96.69 205 LYS A CA 1
ATOM 1624 C C . LYS A 1 205 ? -10.656 7.440 10.925 1.00 96.69 205 LYS A C 1
ATOM 1626 O O . LYS A 1 205 ? -11.795 7.382 10.442 1.00 96.69 205 LYS A O 1
ATOM 1631 N N . TYR A 1 206 ? -9.599 6.883 10.335 1.00 97.38 206 TYR A N 1
ATOM 1632 C CA . TYR A 1 206 ? -9.697 6.158 9.069 1.00 97.38 206 TYR A CA 1
ATOM 1633 C C . TYR A 1 206 ? -10.314 4.768 9.250 1.00 97.38 206 TYR A C 1
ATOM 1635 O O . TYR A 1 206 ? -11.148 4.384 8.430 1.00 97.38 206 TYR A O 1
ATOM 1643 N N . LEU A 1 207 ? -10.068 4.092 10.374 1.00 97.00 207 LEU A N 1
ATOM 1644 C CA . LEU A 1 207 ? -10.709 2.821 10.717 1.00 97.00 207 LEU A CA 1
ATOM 1645 C C . LEU A 1 207 ? -12.242 2.949 10.751 1.00 97.00 207 LEU A C 1
ATOM 1647 O O . LEU A 1 207 ? -12.963 2.214 10.069 1.00 97.00 207 LEU A O 1
ATOM 1651 N N . LYS A 1 208 ? -12.763 3.980 11.434 1.00 97.69 208 LYS A N 1
ATOM 1652 C CA . LYS A 1 208 ? -14.203 4.309 11.428 1.00 97.69 208 LYS A CA 1
ATOM 1653 C C . LYS A 1 208 ? -14.733 4.591 10.020 1.00 97.69 208 LYS A C 1
ATOM 1655 O O . LYS A 1 208 ? -15.876 4.240 9.705 1.00 97.69 208 LYS A O 1
ATOM 1660 N N . LYS A 1 209 ? -13.931 5.239 9.165 1.00 97.06 209 LYS A N 1
ATOM 1661 C CA . LYS A 1 209 ? -14.299 5.505 7.767 1.00 97.06 209 LYS A CA 1
ATOM 1662 C C . LYS A 1 209 ? -14.421 4.196 6.982 1.00 97.06 209 LYS A C 1
ATOM 1664 O O . LYS A 1 209 ? -15.440 4.024 6.313 1.00 97.06 209 LYS A O 1
ATOM 1669 N N . ILE A 1 210 ? -13.466 3.270 7.106 1.00 97.31 210 ILE A N 1
ATOM 1670 C CA . ILE A 1 210 ? -13.502 1.957 6.440 1.00 97.31 210 ILE A CA 1
ATOM 1671 C C . ILE A 1 210 ? -14.751 1.184 6.849 1.00 97.31 210 ILE A C 1
ATOM 1673 O O . ILE A 1 210 ? -15.530 0.799 5.977 1.00 97.31 210 ILE A O 1
ATOM 1677 N N . ILE A 1 211 ? -14.995 1.027 8.156 1.00 97.88 211 ILE A N 1
ATOM 1678 C CA . ILE A 1 211 ? -16.164 0.304 8.685 1.00 97.88 211 ILE A CA 1
ATOM 1679 C C . ILE A 1 211 ? -17.448 0.833 8.042 1.00 97.88 211 ILE A C 1
ATOM 1681 O O . ILE A 1 211 ? -18.227 0.070 7.468 1.00 97.88 211 ILE A O 1
ATOM 1685 N N . ARG A 1 212 ? -17.631 2.159 8.037 1.00 97.75 212 ARG A N 1
ATOM 1686 C CA . ARG A 1 212 ? -18.804 2.797 7.431 1.00 97.75 212 ARG A CA 1
ATOM 1687 C C . ARG A 1 212 ? -18.923 2.516 5.930 1.00 97.75 212 ARG A C 1
ATOM 1689 O O . ARG A 1 212 ? -20.038 2.353 5.430 1.00 97.75 212 ARG A O 1
ATOM 1696 N N . LEU A 1 213 ? -17.813 2.512 5.192 1.00 97.00 213 LEU A N 1
ATOM 1697 C CA . LEU A 1 213 ? -17.815 2.231 3.754 1.00 97.00 213 LEU A CA 1
ATOM 1698 C C . LEU A 1 213 ? -18.189 0.773 3.463 1.00 97.00 213 LEU A C 1
ATOM 1700 O O . LEU A 1 213 ? -19.002 0.537 2.565 1.00 97.00 213 LEU A O 1
ATOM 1704 N N . ILE A 1 214 ? -17.663 -0.185 4.232 1.00 97.06 214 ILE A N 1
ATOM 1705 C CA . ILE A 1 214 ? -17.996 -1.605 4.064 1.00 97.06 214 ILE A CA 1
ATOM 1706 C C . ILE A 1 214 ? -19.456 -1.869 4.462 1.00 97.06 214 ILE A C 1
ATOM 1708 O O . ILE A 1 214 ? -20.180 -2.513 3.705 1.00 97.06 214 ILE A O 1
ATOM 1712 N N . GLU A 1 215 ? -19.941 -1.313 5.578 1.00 97.38 215 GLU A N 1
ATOM 1713 C CA . GLU A 1 215 ? -21.359 -1.410 5.969 1.00 97.38 215 GLU A CA 1
ATOM 1714 C C . GLU A 1 215 ? -22.276 -0.887 4.856 1.00 97.38 215 GLU A C 1
ATOM 1716 O O . GLU A 1 215 ? -23.211 -1.567 4.428 1.00 97.38 215 GLU A O 1
ATOM 1721 N N . LEU A 1 216 ? -21.951 0.282 4.294 1.00 96.31 216 LEU A N 1
ATOM 1722 C CA . LEU A 1 216 ? -22.712 0.869 3.195 1.00 96.31 216 LEU A CA 1
ATOM 1723 C C . LEU A 1 216 ? -22.664 0.005 1.924 1.00 96.31 216 LEU A C 1
ATOM 1725 O O . LEU A 1 216 ? -23.666 -0.088 1.207 1.00 96.31 216 LEU A O 1
ATOM 1729 N N . ARG A 1 217 ? -21.519 -0.625 1.628 1.00 95.81 217 ARG A N 1
ATOM 1730 C CA . ARG A 1 217 ? -21.359 -1.562 0.505 1.00 95.81 217 ARG A CA 1
ATOM 1731 C C . ARG A 1 217 ? -22.248 -2.795 0.674 1.00 95.81 217 ARG A C 1
ATOM 1733 O O . ARG A 1 217 ? -22.916 -3.201 -0.285 1.00 95.81 217 ARG A O 1
ATOM 1740 N N . VAL A 1 218 ? -22.282 -3.362 1.878 1.00 95.62 218 VAL A N 1
ATOM 1741 C CA . VAL A 1 218 ? -23.104 -4.524 2.238 1.00 95.62 218 VAL A CA 1
ATOM 1742 C C . VAL A 1 218 ? -24.594 -4.184 2.159 1.00 95.62 218 VAL A C 1
ATOM 1744 O O . VAL A 1 218 ? -25.340 -4.870 1.454 1.00 95.62 218 VAL A O 1
ATOM 1747 N N . ASP A 1 219 ? -25.022 -3.084 2.779 1.00 95.19 219 ASP A N 1
ATOM 1748 C CA . ASP A 1 219 ? -26.424 -2.646 2.803 1.00 95.19 219 ASP A CA 1
ATOM 1749 C C . ASP A 1 219 ? -26.975 -2.377 1.400 1.00 95.19 219 ASP A C 1
ATOM 1751 O O . ASP A 1 219 ? -28.115 -2.723 1.071 1.00 95.19 219 ASP A O 1
ATOM 1755 N N . ARG A 1 220 ? -26.143 -1.796 0.529 1.00 95.12 220 ARG A N 1
ATOM 1756 C CA . ARG A 1 220 ? -26.488 -1.523 -0.874 1.00 95.12 220 ARG A CA 1
ATOM 1757 C C . ARG A 1 220 ? -26.392 -2.750 -1.778 1.00 95.12 220 ARG A C 1
ATOM 1759 O O . ARG A 1 220 ? -26.680 -2.625 -2.967 1.00 95.12 220 ARG A O 1
ATOM 1766 N N . ARG A 1 221 ? -26.007 -3.918 -1.246 1.00 93.06 221 ARG A N 1
ATOM 1767 C CA . ARG A 1 221 ? -25.774 -5.161 -2.006 1.00 93.06 221 ARG A CA 1
ATOM 1768 C C . ARG A 1 221 ? -24.785 -4.972 -3.161 1.00 93.06 221 ARG A C 1
ATOM 1770 O O . ARG A 1 221 ? -24.952 -5.557 -4.227 1.00 93.06 221 ARG A O 1
ATOM 1777 N N . LYS A 1 222 ? -23.777 -4.124 -2.945 1.00 92.88 222 LYS A N 1
ATOM 1778 C CA . LYS A 1 222 ? -22.680 -3.871 -3.889 1.00 92.88 222 LYS A CA 1
ATOM 1779 C C . LYS A 1 222 ? -21.448 -4.736 -3.617 1.00 92.88 222 LYS A C 1
ATOM 1781 O O . LYS A 1 222 ? -20.507 -4.713 -4.401 1.00 92.88 222 LYS A O 1
ATOM 1786 N N . SER A 1 223 ? -21.446 -5.475 -2.510 1.00 93.12 223 SER A N 1
ATOM 1787 C CA . SER A 1 223 ? -20.366 -6.394 -2.170 1.00 93.12 223 SER A CA 1
ATOM 1788 C C . SER A 1 223 ? -20.242 -7.506 -3.216 1.00 93.12 223 SER A C 1
ATOM 1790 O O . SER A 1 223 ? -21.238 -8.153 -3.553 1.00 93.12 223 SER A O 1
ATOM 1792 N N . LYS A 1 224 ? -19.024 -7.723 -3.727 1.00 93.25 224 LYS A N 1
ATOM 1793 C CA . LYS A 1 224 ? -18.703 -8.866 -4.599 1.00 93.25 224 LYS A CA 1
ATOM 1794 C C . LYS A 1 224 ? -18.624 -10.166 -3.795 1.00 93.25 224 LYS A C 1
ATOM 1796 O O . LYS A 1 224 ? -19.027 -11.213 -4.294 1.00 93.25 224 LYS A O 1
ATOM 1801 N N . ASP A 1 225 ? -18.136 -10.071 -2.560 1.00 95.19 225 ASP A N 1
ATOM 1802 C CA . ASP A 1 225 ? -17.986 -11.172 -1.615 1.00 95.19 225 ASP A CA 1
ATOM 1803 C C . ASP A 1 225 ? -18.475 -10.732 -0.229 1.00 95.19 225 ASP A C 1
ATOM 1805 O O . ASP A 1 225 ? -17.767 -10.091 0.552 1.00 95.19 225 ASP A O 1
ATOM 1809 N N . LEU A 1 226 ? -19.733 -11.073 0.050 1.00 94.81 226 LEU A N 1
ATOM 1810 C CA . LEU A 1 226 ? -20.417 -10.672 1.273 1.00 94.81 226 LEU A CA 1
ATOM 1811 C C . LEU A 1 226 ? -19.790 -11.294 2.527 1.00 94.81 226 LEU A C 1
ATOM 1813 O O . LEU A 1 226 ? -19.824 -10.674 3.587 1.00 94.81 226 LEU A O 1
ATOM 1817 N N . GLU A 1 227 ? -19.260 -12.512 2.431 1.00 96.25 227 GLU A N 1
ATOM 1818 C CA . GLU A 1 227 ? -18.672 -13.188 3.589 1.00 96.25 227 GLU A CA 1
ATOM 1819 C C . GLU A 1 227 ? -17.307 -12.583 3.922 1.00 96.25 227 GLU A C 1
ATOM 1821 O O . GLU A 1 227 ? -17.046 -12.292 5.088 1.00 96.25 227 GLU A O 1
ATOM 1826 N N . LYS A 1 228 ? -16.499 -12.259 2.903 1.00 95.00 228 LYS A N 1
ATOM 1827 C CA . LYS A 1 228 ? -15.243 -11.516 3.084 1.00 95.00 228 LYS A CA 1
ATOM 1828 C C . LYS A 1 228 ? -15.469 -10.134 3.701 1.00 95.00 228 LYS A C 1
ATOM 1830 O O . LYS A 1 228 ? -14.749 -9.751 4.618 1.00 95.00 228 LYS A O 1
ATOM 1835 N N . ASP A 1 229 ? -16.477 -9.391 3.238 1.00 95.56 229 ASP A N 1
ATOM 1836 C CA . ASP A 1 229 ? -16.804 -8.072 3.800 1.00 95.56 229 ASP A CA 1
ATOM 1837 C C . ASP A 1 229 ? -17.290 -8.160 5.255 1.00 95.56 229 ASP A C 1
ATOM 1839 O O . ASP A 1 229 ? -16.933 -7.312 6.070 1.00 95.56 229 ASP A O 1
ATOM 1843 N N . LYS A 1 230 ? -18.074 -9.185 5.613 1.00 95.62 230 LYS A N 1
ATOM 1844 C CA . LYS A 1 230 ? -18.492 -9.404 7.008 1.00 95.62 230 LYS A CA 1
ATOM 1845 C C . LYS A 1 230 ? -17.327 -9.785 7.914 1.00 95.62 230 LYS A C 1
ATOM 1847 O O . LYS A 1 230 ? -17.280 -9.294 9.036 1.00 95.62 230 LYS A O 1
ATOM 1852 N N . ALA A 1 231 ? -16.427 -10.650 7.444 1.00 96.19 231 ALA A N 1
ATOM 1853 C CA . ALA A 1 231 ? -15.239 -11.042 8.197 1.00 96.19 231 ALA A CA 1
ATOM 1854 C C . ALA A 1 231 ? -14.349 -9.823 8.476 1.00 96.19 231 ALA A C 1
ATOM 1856 O O . ALA A 1 231 ? -14.029 -9.556 9.628 1.00 96.19 231 ALA A O 1
ATOM 1857 N N . ARG A 1 232 ? -14.078 -9.008 7.448 1.00 94.56 232 ARG A N 1
ATOM 1858 C CA . ARG A 1 232 ? -13.348 -7.738 7.599 1.00 94.56 232 ARG A CA 1
ATOM 1859 C C . ARG A 1 232 ? -14.042 -6.771 8.554 1.00 94.56 232 ARG A C 1
ATOM 1861 O O . ARG A 1 232 ? -13.392 -6.123 9.356 1.00 94.56 232 ARG A O 1
ATOM 1868 N N . LEU A 1 233 ? -15.369 -6.655 8.484 1.00 96.62 233 LEU A N 1
ATOM 1869 C CA . LEU A 1 233 ? -16.114 -5.802 9.414 1.00 96.62 233 LEU A CA 1
ATOM 1870 C C . LEU A 1 233 ? -16.001 -6.249 10.870 1.00 96.62 233 LEU A C 1
ATOM 1872 O O . LEU A 1 233 ? -16.118 -5.399 11.746 1.00 96.62 233 LEU A O 1
ATOM 1876 N N . LEU A 1 234 ? -15.858 -7.551 11.120 1.00 96.94 234 LEU A N 1
ATOM 1877 C CA . LEU A 1 234 ? -15.651 -8.070 12.466 1.00 96.94 234 LEU A CA 1
ATOM 1878 C C . LEU A 1 234 ? -14.266 -7.656 12.976 1.00 96.94 234 LEU A C 1
ATOM 1880 O O . LEU A 1 234 ? -14.197 -6.978 13.992 1.00 96.94 234 LEU A O 1
ATOM 1884 N N . GLU A 1 235 ? -13.217 -7.954 12.209 1.00 96.56 235 GLU A N 1
ATOM 1885 C CA . GLU A 1 235 ? -11.821 -7.612 12.526 1.00 96.56 235 GLU A CA 1
ATOM 1886 C C . GLU A 1 235 ? -11.637 -6.109 12.786 1.00 96.56 235 GLU A C 1
ATOM 1888 O O . GLU A 1 235 ? -11.169 -5.704 13.843 1.00 96.56 235 GLU A O 1
ATOM 1893 N N . LEU A 1 236 ? -12.128 -5.252 11.885 1.00 96.62 236 LEU A N 1
ATOM 1894 C CA . LEU A 1 236 ? -11.985 -3.798 12.034 1.00 96.62 236 LEU A CA 1
ATOM 1895 C C . LEU A 1 236 ? -12.756 -3.238 13.241 1.00 96.62 236 LEU A C 1
ATOM 1897 O O . LEU A 1 236 ? -12.415 -2.172 13.753 1.00 96.62 236 LEU A O 1
ATOM 1901 N N . LYS A 1 237 ? -13.838 -3.903 13.666 1.00 97.19 237 LYS A N 1
ATOM 1902 C CA . LYS A 1 237 ? -14.586 -3.508 14.868 1.00 97.19 237 LYS A CA 1
ATOM 1903 C C . LYS A 1 237 ? -13.867 -3.939 16.137 1.00 97.19 237 LYS A C 1
ATOM 1905 O O . LYS A 1 237 ? -13.863 -3.157 17.078 1.00 97.19 237 LYS A O 1
ATOM 1910 N N . GLU A 1 238 ? -13.253 -5.119 16.133 1.00 96.31 238 GLU A N 1
ATOM 1911 C CA . GLU A 1 238 ? -12.381 -5.577 17.219 1.00 96.31 238 GLU A CA 1
ATOM 1912 C C . GLU A 1 238 ? -11.196 -4.614 17.388 1.00 96.31 238 GLU A C 1
ATOM 1914 O O . GLU A 1 238 ? -11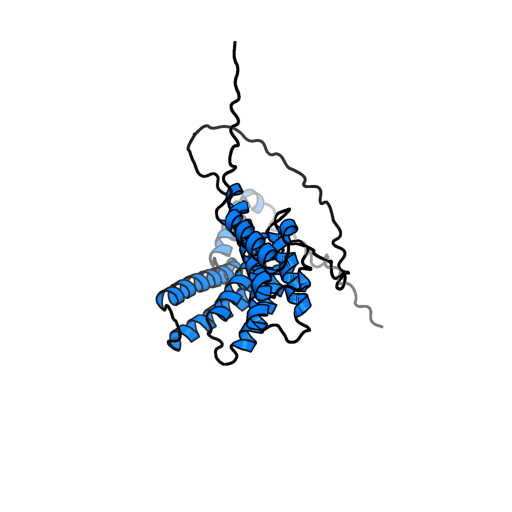.015 -4.077 18.477 1.00 96.31 238 GLU A O 1
ATOM 1919 N N . ASP A 1 239 ? -10.511 -4.251 16.297 1.00 94.19 239 ASP A N 1
ATOM 1920 C CA . ASP A 1 239 ? -9.440 -3.243 16.320 1.00 94.19 239 ASP A CA 1
ATOM 1921 C C . ASP A 1 239 ? -9.916 -1.897 16.894 1.00 94.19 239 ASP A C 1
ATOM 1923 O O . ASP A 1 239 ? -9.205 -1.233 17.651 1.00 94.19 239 ASP A O 1
ATOM 1927 N N . LEU A 1 240 ? -11.126 -1.457 16.533 1.00 94.75 240 LEU A N 1
ATOM 1928 C CA . LEU A 1 240 ? -11.673 -0.194 17.026 1.00 94.75 240 LEU A CA 1
ATOM 1929 C C . LEU A 1 240 ? -12.011 -0.262 18.520 1.00 94.75 240 LEU A C 1
ATOM 1931 O O . LEU A 1 240 ? -11.811 0.722 19.238 1.00 94.75 240 LEU A O 1
ATOM 1935 N N . ASP A 1 241 ? -12.542 -1.390 18.981 1.00 93.88 241 ASP A N 1
ATOM 1936 C CA . ASP A 1 241 ? -12.839 -1.621 20.391 1.00 93.88 241 ASP A CA 1
ATOM 1937 C C . ASP A 1 241 ? -11.542 -1.648 21.216 1.00 93.88 241 ASP A C 1
ATOM 1939 O O . ASP A 1 241 ? -11.478 -0.972 22.243 1.00 93.88 241 ASP A O 1
ATOM 1943 N N . ASP A 1 242 ? -10.474 -2.277 20.715 1.00 91.25 242 ASP A N 1
ATOM 1944 C CA . ASP A 1 242 ? -9.151 -2.286 21.352 1.00 91.25 242 ASP A CA 1
ATOM 1945 C C . ASP A 1 242 ? -8.565 -0.874 21.511 1.00 91.25 242 ASP A C 1
ATOM 1947 O O . ASP A 1 242 ? -8.064 -0.517 22.586 1.00 91.25 242 ASP A O 1
ATOM 1951 N N . ILE A 1 243 ? -8.677 -0.024 20.480 1.00 89.69 243 ILE A N 1
ATOM 1952 C CA . ILE A 1 243 ? -8.268 1.388 20.571 1.00 89.69 243 ILE A CA 1
ATOM 1953 C C . ILE A 1 243 ? -9.070 2.092 21.665 1.00 89.69 243 ILE A C 1
ATOM 1955 O O . ILE A 1 243 ? -8.483 2.749 22.528 1.00 89.69 243 ILE A O 1
ATOM 1959 N N . ASN A 1 244 ? -10.397 1.941 21.661 1.00 88.56 244 ASN A N 1
ATOM 1960 C CA . ASN A 1 244 ? -11.258 2.594 22.643 1.00 88.56 244 ASN A CA 1
ATOM 1961 C C . ASN A 1 244 ? -10.903 2.142 24.065 1.00 88.56 244 ASN A C 1
ATOM 1963 O O . ASN A 1 244 ? -10.758 2.976 24.955 1.00 88.56 244 ASN A O 1
ATOM 1967 N N . GLU A 1 245 ? -10.703 0.841 24.281 1.00 87.81 245 GLU A N 1
ATOM 1968 C CA . GLU A 1 245 ? -10.309 0.296 25.577 1.00 87.81 245 GLU A CA 1
ATOM 1969 C C . GLU A 1 245 ? -8.924 0.770 26.034 1.00 87.81 245 GLU A C 1
ATOM 1971 O O . GLU A 1 245 ? -8.706 0.970 27.233 1.00 87.81 245 GLU A O 1
ATOM 1976 N N . SER A 1 246 ? -7.985 0.958 25.103 1.00 82.88 246 SER A N 1
ATOM 1977 C CA . SER A 1 246 ? -6.651 1.487 25.406 1.00 82.88 246 SER A CA 1
ATOM 1978 C C . SER A 1 246 ? -6.686 2.960 25.837 1.00 82.88 246 SER A C 1
ATOM 1980 O O . SER A 1 246 ? -5.870 3.383 26.657 1.00 82.88 246 SER A O 1
ATOM 1982 N N . GLN A 1 247 ? -7.661 3.726 25.335 1.00 79.25 247 GLN A N 1
ATOM 1983 C CA 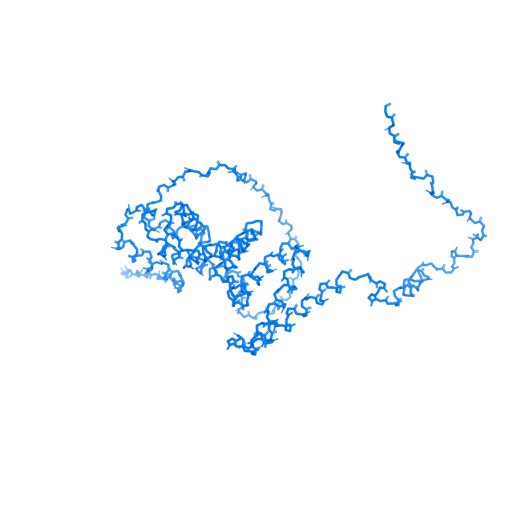. GLN A 1 247 ? -7.860 5.139 25.660 1.00 79.25 247 GLN A CA 1
ATOM 1984 C C . GLN A 1 247 ? -8.727 5.366 26.915 1.00 79.25 247 GLN A C 1
ATOM 1986 O O . GLN A 1 247 ? -8.764 6.484 27.436 1.00 79.25 247 GLN A O 1
ATOM 1991 N N . MET A 1 248 ? -9.429 4.343 27.418 1.00 78.44 248 MET A N 1
ATOM 1992 C CA . MET A 1 248 ? -10.263 4.456 28.620 1.00 78.44 248 MET A CA 1
ATOM 1993 C C . MET A 1 248 ? -9.429 4.664 29.893 1.00 78.44 248 MET A C 1
ATOM 1995 O O . MET A 1 248 ? -8.403 4.018 30.110 1.00 78.44 248 MET A O 1
ATOM 1999 N N . ASP A 1 249 ? -9.915 5.528 30.794 1.00 77.00 249 ASP A N 1
ATOM 2000 C CA . ASP A 1 249 ? -9.323 5.687 32.127 1.00 77.00 249 ASP A CA 1
ATOM 2001 C C . ASP A 1 249 ? -9.360 4.336 32.864 1.00 77.00 249 ASP A C 1
ATOM 2003 O O . ASP A 1 249 ? -10.383 3.646 32.892 1.00 77.00 249 ASP A O 1
ATOM 2007 N N . ILE A 1 250 ? -8.255 3.962 33.514 1.00 74.62 250 ILE A N 1
ATOM 2008 C CA . ILE A 1 250 ? -8.148 2.716 34.284 1.00 74.62 250 ILE A CA 1
ATOM 2009 C C . ILE A 1 250 ? -9.239 2.585 35.356 1.00 74.62 250 ILE A C 1
ATOM 2011 O O . ILE A 1 250 ? -9.622 1.475 35.712 1.00 74.62 250 ILE A O 1
ATOM 2015 N N . ARG A 1 251 ? -9.772 3.705 35.856 1.00 75.31 251 ARG A N 1
ATOM 2016 C CA . ARG A 1 251 ? -10.887 3.744 36.813 1.00 75.31 251 ARG A CA 1
ATOM 2017 C C . ARG A 1 251 ? -12.238 3.450 36.172 1.00 75.31 251 ARG A C 1
ATOM 2019 O O . ARG A 1 251 ? -13.134 2.966 36.858 1.00 75.31 251 ARG A O 1
ATOM 2026 N N . GLU A 1 252 ? -12.396 3.759 34.889 1.00 76.88 252 GLU A N 1
ATOM 2027 C CA . GLU A 1 252 ? -13.574 3.372 34.110 1.00 76.88 252 GLU A CA 1
ATOM 2028 C C . GLU A 1 252 ? -13.480 1.903 33.689 1.00 76.88 252 GLU A C 1
ATOM 2030 O O . GLU A 1 252 ? -14.470 1.180 33.789 1.00 76.88 252 GLU A O 1
ATOM 2035 N N . ARG A 1 253 ? -12.279 1.444 33.311 1.00 70.81 253 ARG A N 1
ATOM 2036 C CA . ARG A 1 253 ? -12.005 0.040 32.963 1.00 70.81 253 ARG A CA 1
ATOM 2037 C C . ARG A 1 253 ? -12.139 -0.896 34.165 1.00 70.81 253 ARG A C 1
ATOM 2039 O O . ARG A 1 253 ? -12.678 -1.992 34.046 1.00 70.81 253 ARG A O 1
ATOM 2046 N N . HIS A 1 254 ? -11.694 -0.436 35.331 1.00 77.00 254 HIS A N 1
ATOM 2047 C CA . HIS A 1 254 ? -11.753 -1.161 36.595 1.00 77.00 254 HIS A CA 1
ATOM 2048 C C . HIS A 1 254 ? -12.431 -0.294 37.661 1.00 77.00 254 HIS A C 1
ATOM 2050 O O . HIS A 1 254 ? -11.754 0.438 38.388 1.00 77.00 254 HIS A O 1
ATOM 2056 N N . PRO A 1 255 ? -13.762 -0.390 37.828 1.00 81.75 255 PRO A N 1
ATOM 2057 C CA . PRO A 1 255 ? -14.485 0.326 38.884 1.00 81.75 255 PRO A CA 1
ATOM 2058 C C . PRO A 1 255 ? -13.945 0.016 40.290 1.00 81.75 255 PRO A C 1
ATOM 2060 O O . PRO A 1 255 ? -14.031 0.825 41.216 1.00 81.75 255 PRO A O 1
ATOM 2063 N N . GLU A 1 256 ? -13.364 -1.172 40.463 1.00 84.12 256 GLU A N 1
ATOM 2064 C CA . GLU A 1 256 ? -12.684 -1.620 41.670 1.00 84.12 256 GLU A CA 1
ATOM 2065 C C . GLU A 1 256 ? -11.286 -1.017 41.877 1.00 84.12 256 GLU A C 1
ATOM 2067 O O . GLU A 1 256 ? -10.732 -1.195 42.966 1.00 84.12 256 GLU A O 1
ATOM 2072 N N . PHE A 1 257 ? -10.723 -0.292 40.906 1.00 84.56 257 PHE A N 1
ATOM 2073 C CA . PHE A 1 257 ? -9.356 0.239 40.945 1.00 84.56 257 PHE A CA 1
ATOM 2074 C C . PHE A 1 257 ? -9.080 1.023 42.228 1.00 84.56 257 PHE A C 1
ATOM 2076 O O . PHE A 1 257 ? -8.112 0.744 42.933 1.00 84.56 257 PHE A O 1
ATOM 2083 N N . ASP A 1 258 ? -9.986 1.923 42.617 1.00 81.81 258 ASP A N 1
ATOM 2084 C CA . ASP A 1 258 ? -9.844 2.711 43.845 1.00 81.81 258 ASP A CA 1
ATOM 2085 C C . ASP A 1 258 ? -9.866 1.843 45.113 1.00 81.81 258 ASP A C 1
ATOM 2087 O O . ASP A 1 258 ? -9.237 2.179 46.121 1.00 81.81 258 ASP A O 1
ATOM 2091 N N . SER A 1 259 ? -10.588 0.720 45.094 1.00 83.81 259 SER A N 1
ATOM 2092 C CA . SER A 1 259 ? -10.645 -0.220 46.218 1.00 83.81 259 SER A CA 1
ATOM 2093 C C . SER A 1 259 ? -9.380 -1.080 46.315 1.00 83.81 259 SER A C 1
ATOM 2095 O O . SER A 1 259 ? -8.865 -1.288 47.416 1.00 83.81 259 SER A O 1
ATOM 2097 N N . VAL A 1 260 ? -8.834 -1.507 45.172 1.00 84.31 260 VAL A N 1
ATOM 2098 C CA . VAL A 1 260 ? -7.574 -2.255 45.073 1.00 84.31 260 VAL A CA 1
ATOM 2099 C C . VAL A 1 260 ? -6.399 -1.359 45.454 1.00 84.31 260 VAL A C 1
ATOM 2101 O O . VAL A 1 260 ? -5.586 -1.750 46.289 1.00 84.31 260 VAL A O 1
ATOM 2104 N N . LEU A 1 261 ? -6.362 -0.122 44.952 1.00 84.00 261 LEU A N 1
ATOM 2105 C CA . LEU A 1 261 ? -5.340 0.870 45.277 1.00 84.00 261 LEU A CA 1
ATOM 2106 C C . LEU A 1 261 ? -5.343 1.212 46.773 1.00 84.00 261 LEU A C 1
ATOM 2108 O O . LEU A 1 261 ? -4.287 1.225 47.405 1.00 84.00 261 LEU A O 1
ATOM 2112 N N . LYS A 1 262 ? -6.524 1.416 47.378 1.00 82.88 262 LYS A N 1
ATOM 2113 C CA . LYS A 1 262 ? -6.655 1.624 48.834 1.00 82.88 262 LYS A CA 1
ATOM 2114 C C . LYS A 1 262 ? -6.172 0.426 49.640 1.00 82.88 262 LYS A C 1
ATOM 2116 O O . LYS A 1 262 ? -5.536 0.612 50.674 1.00 82.88 262 LYS A O 1
ATOM 2121 N N . ARG A 1 263 ? -6.470 -0.795 49.192 1.00 85.19 263 ARG A N 1
ATOM 2122 C CA . ARG A 1 263 ? -6.007 -2.016 49.857 1.00 85.19 263 ARG A CA 1
ATOM 2123 C C . ARG A 1 263 ? -4.491 -2.168 49.753 1.00 85.19 263 ARG A C 1
ATOM 2125 O O . ARG A 1 263 ? -3.867 -2.465 50.763 1.00 85.19 263 ARG A O 1
ATOM 2132 N N . ALA A 1 264 ? -3.913 -1.924 48.581 1.00 81.50 264 ALA A N 1
ATOM 2133 C CA . ALA A 1 264 ? -2.473 -1.993 48.356 1.00 81.50 264 ALA A CA 1
ATOM 2134 C C . ALA A 1 264 ? -1.717 -0.934 49.180 1.00 81.50 264 ALA A C 1
ATOM 2136 O O . ALA A 1 264 ? -0.794 -1.276 49.914 1.00 81.50 264 ALA A O 1
ATOM 2137 N N . LEU A 1 265 ? -2.166 0.328 49.165 1.00 78.19 265 LEU A N 1
ATOM 2138 C CA . LEU A 1 265 ? -1.595 1.401 49.995 1.00 78.19 265 LEU A CA 1
ATOM 2139 C C . LEU A 1 265 ? -1.769 1.140 51.497 1.00 78.19 265 LEU A C 1
ATOM 2141 O O . LEU A 1 265 ? -0.852 1.388 52.273 1.00 78.19 265 LEU A O 1
ATOM 2145 N N . GLY A 1 266 ? -2.922 0.610 51.913 1.00 74.88 266 GLY A N 1
ATOM 2146 C CA . GLY A 1 266 ? -3.183 0.235 53.306 1.00 74.88 266 GLY A CA 1
ATOM 2147 C C . GLY A 1 266 ? -2.406 -0.996 53.785 1.00 74.88 266 GLY A C 1
ATOM 2148 O O . GLY A 1 266 ? -2.275 -1.189 54.986 1.00 74.88 266 GLY A O 1
ATOM 2149 N N . GLN A 1 267 ? -1.893 -1.825 52.872 1.00 69.31 267 GLN A N 1
ATOM 2150 C CA . GLN A 1 267 ? -0.973 -2.925 53.183 1.00 69.31 267 GLN A CA 1
ATOM 2151 C C . GLN A 1 267 ? 0.491 -2.465 53.211 1.00 69.31 267 GLN A C 1
ATOM 2153 O O . GLN A 1 267 ? 1.288 -3.037 53.949 1.00 69.31 267 GLN A O 1
ATOM 2158 N N . LEU A 1 268 ? 0.836 -1.429 52.439 1.00 62.19 268 LEU A N 1
ATOM 2159 C CA . LEU A 1 268 ? 2.166 -0.813 52.423 1.00 62.19 268 LEU A CA 1
ATOM 2160 C C . LEU A 1 268 ? 2.407 0.071 53.656 1.00 62.19 268 LEU A C 1
ATOM 2162 O O . LEU A 1 268 ? 3.510 0.104 54.197 1.00 62.19 268 LEU A O 1
ATOM 2166 N N . LEU A 1 269 ? 1.357 0.734 54.144 1.00 58.50 269 LEU A N 1
ATOM 2167 C CA . LEU A 1 269 ? 1.351 1.410 55.436 1.00 58.50 269 LEU A CA 1
ATOM 2168 C C . LEU A 1 269 ? 1.092 0.378 56.537 1.00 58.50 269 LEU A C 1
ATOM 2170 O O . LEU A 1 269 ? -0.050 0.093 56.899 1.00 58.50 269 LEU A O 1
ATOM 2174 N N . SER A 1 270 ? 2.166 -0.203 57.068 1.00 54.75 270 SER A N 1
ATOM 2175 C CA . SER A 1 270 ? 2.071 -1.064 58.247 1.00 54.75 270 SER A CA 1
ATOM 2176 C C . SER A 1 270 ? 1.387 -0.306 59.404 1.00 54.75 270 SER A C 1
ATOM 2178 O O . SER A 1 270 ? 1.681 0.875 59.613 1.00 54.75 270 SER A O 1
ATOM 2180 N N . PRO A 1 271 ? 0.510 -0.953 60.199 1.00 53.97 271 PRO A N 1
ATOM 2181 C CA . PRO A 1 271 ? -0.169 -0.317 61.335 1.00 53.97 271 PRO A CA 1
ATOM 2182 C C . PRO A 1 271 ? 0.776 0.308 62.377 1.00 53.97 271 PRO A C 1
ATOM 2184 O O . PRO A 1 271 ? 0.347 1.159 63.157 1.00 53.97 271 PRO A O 1
ATOM 2187 N N . ASP A 1 272 ? 2.054 -0.078 62.370 1.00 45.59 272 ASP A N 1
ATOM 2188 C CA . ASP A 1 272 ? 3.059 0.382 63.328 1.00 45.59 272 ASP A CA 1
ATOM 2189 C C . ASP A 1 272 ? 3.582 1.809 63.068 1.00 45.59 272 ASP A C 1
ATOM 2191 O O . ASP A 1 272 ? 4.161 2.400 63.978 1.00 45.59 272 ASP A O 1
ATOM 2195 N N . GLU A 1 273 ? 3.316 2.423 61.906 1.00 50.53 273 GLU A N 1
ATOM 2196 C CA . GLU A 1 273 ? 3.642 3.846 61.672 1.00 50.53 273 GLU A CA 1
ATOM 2197 C C . GLU A 1 273 ? 2.443 4.797 61.833 1.00 50.53 273 GLU A C 1
ATOM 2199 O O . GLU A 1 273 ? 2.627 5.998 62.020 1.00 50.53 273 GLU A O 1
ATOM 2204 N N . ILE A 1 274 ? 1.204 4.289 61.854 1.00 49.19 274 ILE A N 1
ATOM 2205 C CA . ILE A 1 274 ? -0.004 5.130 62.003 1.00 49.19 274 ILE A CA 1
ATOM 2206 C C . ILE A 1 274 ? -0.343 5.392 63.486 1.00 49.19 274 ILE A C 1
ATOM 2208 O O . ILE A 1 274 ? -1.135 6.279 63.806 1.00 49.19 274 ILE A O 1
ATOM 2212 N N . SER A 1 275 ? 0.301 4.692 64.429 1.00 48.22 275 SER A N 1
ATOM 2213 C CA . SER A 1 275 ? 0.085 4.900 65.871 1.00 48.22 275 SER A CA 1
ATOM 2214 C C . SER A 1 275 ? 1.031 5.921 66.531 1.00 48.22 275 SER A C 1
ATOM 2216 O O . SER A 1 275 ? 1.035 6.032 67.761 1.00 48.22 275 SER A O 1
ATOM 2218 N N . ALA A 1 276 ? 1.795 6.710 65.770 1.00 48.53 276 ALA A N 1
ATOM 2219 C CA . ALA A 1 276 ? 2.565 7.824 66.322 1.00 48.53 276 ALA A CA 1
ATOM 2220 C C . ALA A 1 276 ? 2.275 9.127 65.558 1.00 48.53 276 ALA A C 1
ATOM 2222 O O . ALA A 1 276 ? 2.731 9.322 64.440 1.00 48.53 276 ALA A O 1
ATOM 2223 N N . ASN A 1 277 ? 1.568 10.043 66.228 1.00 44.31 277 ASN A N 1
ATOM 2224 C CA . ASN A 1 277 ? 1.262 11.427 65.837 1.00 44.31 277 ASN A CA 1
ATOM 2225 C C . ASN A 1 277 ? 0.075 11.648 64.889 1.00 44.31 277 ASN A C 1
ATOM 2227 O O . ASN A 1 277 ? 0.214 12.132 63.768 1.00 44.31 277 ASN A O 1
ATOM 2231 N N . SER A 1 278 ? -1.12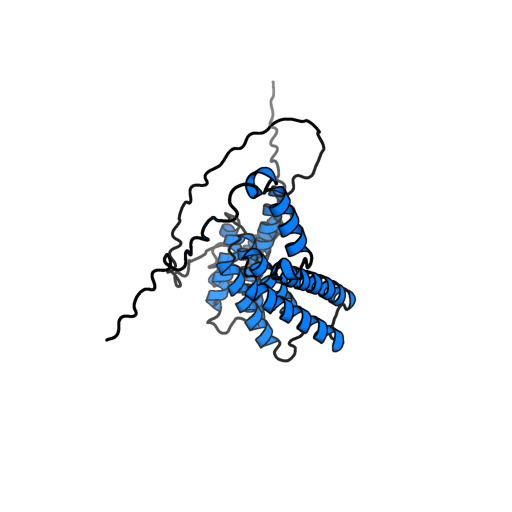9 11.522 65.448 1.00 46.16 278 SER A N 1
ATOM 2232 C CA . SER A 1 278 ? -2.338 12.203 64.966 1.00 46.16 278 SER A CA 1
ATOM 2233 C C . SER A 1 278 ? -2.313 13.736 65.177 1.00 46.16 278 SER A C 1
ATOM 2235 O O . SER A 1 278 ? -3.351 14.316 65.469 1.00 46.16 278 SER A O 1
ATOM 2237 N N . ASP A 1 279 ? -1.146 14.383 65.062 1.00 47.78 279 ASP A N 1
ATOM 2238 C CA . ASP A 1 279 ? -0.959 15.843 65.197 1.00 47.78 279 ASP A CA 1
ATOM 2239 C C . ASP A 1 279 ? 0.127 16.403 64.244 1.00 47.78 279 ASP A C 1
ATOM 2241 O O . ASP A 1 279 ? 0.632 17.515 64.417 1.00 47.78 279 ASP A O 1
ATOM 2245 N N . ALA A 1 280 ? 0.503 15.659 63.197 1.00 44.72 280 ALA A N 1
ATOM 2246 C CA . ALA A 1 280 ? 1.402 16.177 62.170 1.00 44.72 280 ALA A CA 1
ATOM 2247 C C . ALA A 1 280 ? 0.631 17.047 61.161 1.00 44.72 280 ALA A C 1
ATOM 2249 O O . ALA A 1 280 ? -0.122 16.564 60.318 1.00 44.72 280 ALA A O 1
ATOM 2250 N N . VAL A 1 281 ? 0.845 18.356 61.284 1.00 49.84 281 VAL A N 1
ATOM 2251 C CA . VAL A 1 281 ? 0.477 19.420 60.345 1.00 49.84 281 VAL A CA 1
ATOM 2252 C C . VAL A 1 281 ? 0.681 18.967 58.895 1.00 49.84 281 VAL A C 1
ATOM 2254 O O . VAL A 1 281 ? 1.810 18.775 58.447 1.00 49.84 281 VAL A O 1
ATOM 2257 N N . ILE A 1 282 ? -0.424 18.821 58.159 1.00 52.50 282 ILE A N 1
ATOM 2258 C CA . ILE A 1 282 ? -0.429 18.644 56.704 1.00 52.50 282 ILE A CA 1
ATOM 2259 C C . ILE A 1 282 ? 0.270 19.870 56.110 1.00 52.50 282 ILE A C 1
ATOM 2261 O O . ILE A 1 282 ? -0.249 20.985 56.168 1.00 52.50 282 ILE A O 1
ATOM 2265 N N . ASN A 1 283 ? 1.487 19.674 55.609 1.00 53.06 283 ASN A N 1
ATOM 2266 C CA . ASN A 1 283 ? 2.290 20.744 55.041 1.00 53.06 283 ASN A CA 1
ATOM 2267 C C . ASN A 1 283 ? 1.716 21.095 53.662 1.00 53.06 283 ASN A C 1
ATOM 2269 O O . ASN A 1 283 ? 1.828 20.326 52.709 1.00 53.06 283 ASN A O 1
ATOM 2273 N N . ASP A 1 284 ? 1.041 22.237 53.588 1.00 63.78 284 ASP A N 1
ATOM 2274 C CA . ASP A 1 284 ? 0.393 22.739 52.384 1.00 63.78 284 ASP A CA 1
ATOM 2275 C C . ASP A 1 284 ? 1.441 23.174 51.338 1.00 63.78 284 ASP A C 1
ATOM 2277 O O . ASP A 1 284 ? 2.085 24.223 51.447 1.00 63.78 284 ASP A O 1
ATOM 2281 N N . LEU A 1 285 ? 1.612 22.356 50.295 1.00 59.34 285 LEU A N 1
ATOM 2282 C CA . LEU A 1 285 ? 2.528 22.617 49.178 1.00 59.34 285 LEU A CA 1
ATOM 2283 C C . LEU A 1 285 ? 1.976 23.646 48.169 1.00 59.34 285 LEU A C 1
ATOM 2285 O O . LEU A 1 285 ? 2.618 23.909 47.149 1.00 59.34 285 LEU A O 1
ATOM 2289 N N . SER A 1 286 ? 0.848 24.310 48.464 1.00 59.12 286 SER A N 1
ATOM 2290 C CA . SER A 1 286 ? 0.279 25.407 47.653 1.00 59.12 286 SER A CA 1
ATOM 2291 C C . SER A 1 286 ? 1.243 26.580 47.410 1.00 59.12 286 SER A C 1
ATOM 2293 O O . SER A 1 286 ? 1.002 27.423 46.545 1.00 59.12 286 SER A O 1
ATOM 2295 N N . SER A 1 287 ? 2.350 26.649 48.151 1.00 55.34 287 SER A N 1
ATOM 2296 C CA . SER A 1 287 ? 3.385 27.678 48.020 1.00 55.34 287 SER A CA 1
ATOM 2297 C C . SER A 1 287 ? 4.499 27.353 47.007 1.00 55.34 287 SER A C 1
ATOM 2299 O O . SER A 1 287 ? 5.276 28.248 46.665 1.00 55.34 287 SER A O 1
ATOM 2301 N N . ILE A 1 288 ? 4.573 26.124 46.473 1.00 54.66 288 ILE A N 1
ATOM 2302 C CA . ILE A 1 288 ? 5.618 25.714 45.510 1.00 54.66 288 ILE A CA 1
ATOM 2303 C C . ILE A 1 288 ? 5.280 26.087 44.057 1.00 54.66 288 ILE A C 1
ATOM 2305 O O . ILE A 1 288 ? 6.182 26.245 43.230 1.00 54.66 288 ILE A O 1
ATOM 2309 N N . VAL A 1 289 ? 4.014 26.365 43.734 1.00 50.47 289 VAL A N 1
ATOM 2310 C CA . VAL A 1 289 ? 3.641 26.870 42.405 1.00 50.47 289 VAL A CA 1
ATOM 2311 C C . VAL A 1 289 ? 3.882 28.381 42.341 1.00 50.47 289 VAL A C 1
ATOM 2313 O O . VAL A 1 289 ? 2.987 29.200 42.563 1.00 50.47 289 VAL A O 1
ATOM 2316 N N . LYS A 1 290 ? 5.114 28.785 42.003 1.00 55.56 290 LYS A N 1
ATOM 2317 C CA . LYS A 1 290 ? 5.416 30.170 41.607 1.00 55.56 290 LYS A CA 1
ATOM 2318 C C . LYS A 1 290 ? 4.646 30.508 40.326 1.00 55.56 290 LYS A C 1
ATOM 2320 O O . LYS A 1 290 ? 5.130 30.295 39.218 1.00 55.56 290 LYS A O 1
ATOM 2325 N N . LYS A 1 291 ? 3.458 31.099 40.470 1.00 61.44 291 LYS A N 1
ATOM 2326 C CA . LYS A 1 291 ? 2.746 31.749 39.363 1.00 61.44 291 LYS A CA 1
ATOM 2327 C C . LYS A 1 291 ? 3.645 32.841 38.769 1.00 61.44 291 LYS A C 1
ATOM 2329 O O . LYS A 1 291 ? 3.915 33.855 39.419 1.00 61.44 291 LYS A O 1
ATOM 2334 N N . LYS A 1 292 ? 4.113 32.640 37.531 1.00 56.25 292 LYS A N 1
ATOM 2335 C CA . LYS A 1 292 ? 4.719 33.695 36.701 1.00 56.25 292 LYS A CA 1
ATOM 2336 C C . LYS A 1 292 ? 3.719 34.853 36.622 1.00 56.25 292 LYS A C 1
ATOM 2338 O O . LYS A 1 292 ? 2.591 34.666 36.172 1.00 56.25 292 LYS A O 1
ATOM 2343 N N . LYS A 1 293 ? 4.115 36.046 37.076 1.00 58.41 293 LYS A N 1
ATOM 2344 C CA . LYS A 1 293 ? 3.296 37.253 36.899 1.00 58.41 293 LYS A CA 1
ATOM 2345 C C . LYS A 1 293 ? 3.179 37.563 35.399 1.00 58.41 293 LYS A C 1
ATOM 2347 O O . LYS A 1 293 ? 4.211 37.568 34.723 1.00 58.41 293 LYS A O 1
ATOM 2352 N N . PRO A 1 294 ? 1.977 37.852 34.878 1.00 53.09 294 PRO A N 1
ATOM 2353 C CA . PRO A 1 294 ? 1.819 38.308 33.506 1.00 53.09 294 PRO A CA 1
ATOM 2354 C C . PRO A 1 294 ? 2.441 39.702 33.352 1.00 53.09 294 PRO A C 1
ATOM 2356 O O . PRO A 1 294 ? 2.173 40.606 34.146 1.00 53.09 294 PRO A O 1
ATOM 2359 N N . LYS A 1 295 ? 3.291 39.872 32.333 1.00 49.28 295 LYS A N 1
ATOM 2360 C CA . LYS A 1 295 ? 3.774 41.186 31.896 1.00 49.28 295 LYS A CA 1
ATOM 2361 C C . LYS A 1 295 ? 2.596 41.931 31.266 1.00 49.28 295 LYS A C 1
ATOM 2363 O O . LYS A 1 295 ? 2.137 41.549 30.195 1.00 49.28 295 LYS A O 1
ATOM 2368 N N . HIS A 1 296 ? 2.114 42.982 31.920 1.00 48.03 296 HIS A N 1
ATOM 2369 C CA . HIS A 1 296 ? 1.240 43.963 31.285 1.00 48.03 296 HIS A CA 1
ATOM 2370 C C . HIS A 1 296 ? 2.078 45.155 30.817 1.00 48.03 296 HIS A C 1
ATOM 2372 O O . HIS A 1 296 ? 2.713 45.785 31.654 1.00 48.03 296 HIS A O 1
ATOM 2378 N N . LYS A 1 297 ? 2.015 45.391 29.496 1.00 42.59 297 LYS A N 1
ATOM 2379 C CA . LYS A 1 297 ? 2.306 46.612 28.717 1.00 42.59 297 LYS A CA 1
ATOM 2380 C C . LYS A 1 297 ? 3.561 47.412 29.060 1.00 42.59 297 LYS A C 1
ATOM 2382 O O . LYS A 1 297 ? 3.556 48.135 30.074 1.00 42.59 297 LYS A O 1
#

pLDDT: mean 78.97, std 22.88, range [28.73, 98.69]

Organism: Maudiozyma exigua (NCBI:txid34358)

Secondary structure (DSSP, 8-state):
---------------HHHHHHHHHHHHHHHHH-TT-BGGGS-HHHHHHHHHHHHHHHHHHHHHHH----------------------------S--TT-----B-SGGGGSS-HHHHHHHHHHHHHHTGGGS---HHHHHHHHHHHHHHHHHTT-HHHHHHHHHHHHHHHHHHTTT-TT-HHHHHHHHHHHHHHHHTT-HHHHHHHHHHHHHHHHHHHHTT--S-HHHHHHHHHHHHHHHHHHHHHHS-HHHH-TTHHHHHHHHHHHHS-HHHHTS-TT-----GGGS---PPP---